Protein AF-A0A7T4QYL2-F1 (afdb_monomer)

Organism: NCBI:txid2794344

Secondary structure (DSSP, 8-state):
-HHHHHHHHHHHHTHHHHTSHHHHHHHHHHIIIIIT----TT-S-HHHHHHHHHHHSS--HHHHHHHHHHHHHHHHHHHHHHHHTTTSTT----HHHHHHHHHHTT-HHHHHHHHHHHHHHHHHHHHHHH-HHHHHHHHHTHHHHHHTT-HHHHHHHHHHHHHHHT-TTHHHHHHHHHHHHHHHHHHHHHT-S-SS--GGG-

InterPro domains:
  IPR058063 FFLEELY motif contaning [NF047641] (2-188)
  IPR058511 Domain of unknown function DUF8198 [PF26621] (2-192)

Foldseek 3Di:
DVLVVVLVLQCVQCVVLCVPVLSVLLSCLCSPAQPLAHPLVLCPDVVLVLVLCVVLPVDCLLVVLSVLLRVLSVVQCVQLCVQQVVVDPPRDDDQLSSLVSCVVSVSLVSLVSSLVSVVVNVVVLVVCLVDPVSVVSLVVCCVVCNVSRNNSVSVSSVSNNVSLVSRPCNVVSSVLVSVQSVQLSVCSNVVHPPSRHHSVVD

Radius of gyration: 17.67 Å; Cα contacts (8 Å, |Δi|>4): 188; chains: 1; bounding box: 43×36×48 Å

Mean predicted aligned error: 5.93 Å

Sequence (202 aa):
MLHSWRVEKLAQCYSQLVEVPPQRALLEYYLRNIFCGIDLADVGNIDSAVNAVDRLFEDTALLQAALEYSALAAEINESLAVSLNLDSEAAYLTEDIFSKACRREDVWPKMARQIILLQFFFAEMTGLLSSRKMQIGLKLAKVPAQLYGFGDFHRLITSGLKVLKHCPDLDDVLSLFLKHERAIVDRIAGGQLPVFTPLNEA

Solvent-accessible surface area (backbone atoms only — not comparable to full-atom values): 11022 Å² total; per-residue (Å²): 109,72,64,61,53,52,52,52,50,49,52,59,24,43,50,74,45,52,76,41,68,44,49,27,49,44,51,52,47,40,61,71,51,43,69,79,25,47,71,50,80,51,43,80,46,64,70,58,33,49,54,50,38,45,77,76,35,97,63,44,63,64,58,51,38,48,52,52,36,21,50,49,35,50,54,45,51,52,51,47,41,66,70,65,52,65,89,44,98,78,74,82,86,43,66,67,59,50,35,50,42,37,54,75,67,62,36,44,64,52,53,55,48,40,53,54,36,49,53,50,47,51,53,53,50,54,53,45,70,75,32,70,66,52,50,49,50,56,63,67,41,52,63,59,23,53,75,58,24,36,38,43,54,51,50,52,54,58,50,48,49,57,38,56,74,62,26,90,60,45,70,62,54,50,52,54,49,53,49,32,56,46,45,32,40,52,21,32,71,68,70,43,78,76,42,78,55,50,59,90,78,88

Structure (mmCIF, N/CA/C/O backbone):
data_AF-A0A7T4QYL2-F1
#
_entry.id   AF-A0A7T4QYL2-F1
#
loop_
_atom_site.group_PDB
_atom_site.id
_atom_site.type_symbol
_atom_site.label_atom_id
_atom_site.label_alt_id
_atom_site.label_comp_id
_atom_site.label_asym_id
_atom_site.label_entity_id
_atom_site.label_seq_id
_atom_site.pdbx_PDB_ins_code
_atom_site.Cartn_x
_atom_site.Cartn_y
_atom_site.Cartn_z
_atom_site.occupancy
_atom_site.B_iso_or_equiv
_atom_site.auth_seq_id
_atom_site.auth_comp_id
_atom_site.auth_asym_id
_atom_site.auth_atom_id
_atom_site.pdbx_PDB_model_num
ATOM 1 N N . MET A 1 1 ? 16.041 5.360 -4.149 1.00 74.69 1 MET A N 1
ATOM 2 C CA . MET A 1 1 ? 15.757 5.880 -5.508 1.00 74.69 1 MET A CA 1
ATOM 3 C C . MET A 1 1 ? 14.424 5.372 -6.063 1.00 74.69 1 MET A C 1
ATOM 5 O O . MET A 1 1 ? 13.544 6.194 -6.281 1.00 74.69 1 MET A O 1
ATOM 9 N N . LEU A 1 2 ? 14.225 4.054 -6.228 1.00 83.25 2 LEU A N 1
ATOM 10 C CA . LEU A 1 2 ? 12.978 3.480 -6.776 1.00 83.25 2 LEU A CA 1
ATOM 11 C C . LEU A 1 2 ? 11.714 3.880 -6.002 1.00 83.25 2 LEU A C 1
ATOM 13 O O . LEU A 1 2 ? 10.728 4.277 -6.614 1.00 83.25 2 LEU A O 1
ATOM 17 N N . HIS A 1 3 ? 11.745 3.810 -4.668 1.00 82.38 3 HIS A N 1
ATOM 18 C CA . HIS A 1 3 ? 10.601 4.208 -3.837 1.00 82.38 3 HIS A CA 1
ATOM 19 C C . HIS A 1 3 ? 10.206 5.659 -4.057 1.00 82.38 3 HIS A C 1
ATOM 21 O O . HIS A 1 3 ? 9.052 5.932 -4.358 1.00 82.38 3 HIS A O 1
ATOM 27 N N . SER A 1 4 ? 11.169 6.575 -3.954 1.00 84.38 4 SER A N 1
ATOM 28 C CA . SER A 1 4 ? 10.938 8.010 -4.119 1.00 84.38 4 SER A CA 1
ATOM 29 C C . SER A 1 4 ? 10.330 8.324 -5.485 1.00 84.38 4 SER A C 1
ATOM 31 O O . SER A 1 4 ? 9.346 9.050 -5.552 1.00 84.38 4 SER A O 1
ATOM 33 N N . TRP A 1 5 ? 10.844 7.699 -6.550 1.00 88.50 5 TRP A N 1
ATOM 34 C CA . TRP A 1 5 ? 10.304 7.856 -7.900 1.00 88.50 5 TRP A CA 1
ATOM 35 C C . TRP A 1 5 ? 8.873 7.314 -8.032 1.00 88.50 5 TRP A C 1
ATOM 37 O O . TRP A 1 5 ? 8.008 7.985 -8.589 1.00 88.50 5 TRP A O 1
ATOM 47 N N . ARG A 1 6 ? 8.581 6.124 -7.482 1.00 88.75 6 ARG A N 1
ATOM 48 C CA . ARG A 1 6 ? 7.226 5.541 -7.516 1.00 88.75 6 ARG A CA 1
ATOM 49 C C . ARG A 1 6 ? 6.224 6.388 -6.729 1.00 88.75 6 ARG A C 1
ATOM 51 O O . ARG A 1 6 ? 5.116 6.613 -7.205 1.00 88.75 6 ARG A O 1
ATOM 58 N N . VAL A 1 7 ? 6.617 6.861 -5.545 1.00 89.12 7 VAL A N 1
ATOM 59 C CA . VAL A 1 7 ? 5.795 7.745 -4.707 1.00 89.12 7 VAL A CA 1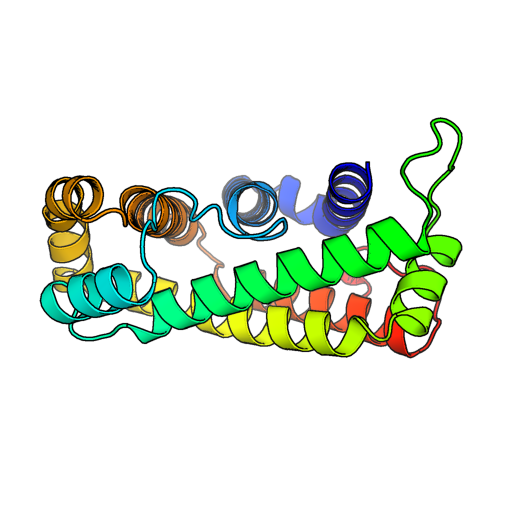
ATOM 60 C C . VAL A 1 7 ? 5.510 9.055 -5.433 1.00 89.12 7 VAL A C 1
ATOM 62 O O . VAL A 1 7 ? 4.368 9.500 -5.437 1.00 89.12 7 VAL A O 1
ATOM 65 N N . GLU A 1 8 ? 6.512 9.649 -6.082 1.00 89.75 8 GLU A N 1
ATOM 66 C CA . GLU A 1 8 ? 6.334 10.867 -6.875 1.00 89.75 8 GLU A CA 1
ATOM 67 C C . GLU A 1 8 ? 5.343 10.648 -8.027 1.00 89.75 8 GLU A C 1
ATOM 69 O O . GLU A 1 8 ? 4.406 11.431 -8.194 1.00 89.75 8 GLU A O 1
ATOM 74 N N . LYS A 1 9 ? 5.492 9.549 -8.776 1.00 91.50 9 LYS A N 1
ATOM 75 C CA . LYS A 1 9 ? 4.582 9.192 -9.872 1.00 91.50 9 LYS A CA 1
ATOM 76 C C . LYS A 1 9 ? 3.147 8.980 -9.403 1.00 91.50 9 LYS A C 1
ATOM 78 O O . LYS A 1 9 ? 2.222 9.519 -10.007 1.00 91.50 9 LYS A O 1
ATOM 83 N N . LEU A 1 10 ? 2.950 8.263 -8.301 1.00 90.31 10 LEU A N 1
ATOM 84 C CA . LEU A 1 10 ? 1.620 8.079 -7.723 1.00 90.31 10 LEU A CA 1
ATOM 85 C C . LEU A 1 10 ? 1.033 9.385 -7.187 1.00 90.31 10 LEU A C 1
ATOM 87 O O . LEU A 1 10 ? -0.133 9.675 -7.435 1.00 90.31 10 LEU A O 1
ATOM 91 N N . ALA A 1 11 ? 1.827 10.215 -6.511 1.00 88.94 11 ALA A N 1
ATOM 92 C CA . ALA A 1 11 ? 1.365 11.512 -6.024 1.00 88.94 11 ALA A CA 1
ATOM 93 C C . ALA A 1 11 ? 0.860 12.412 -7.168 1.00 88.94 11 ALA A C 1
ATOM 95 O O . ALA A 1 11 ? -0.128 13.123 -6.991 1.00 88.94 11 ALA A O 1
ATOM 96 N N . GLN A 1 12 ? 1.480 12.339 -8.353 1.00 90.56 12 GLN A N 1
ATOM 97 C CA . GLN A 1 12 ? 1.005 13.035 -9.555 1.00 90.56 12 GLN A CA 1
ATOM 98 C C . GLN A 1 12 ? -0.358 12.499 -10.034 1.00 90.56 12 GLN A C 1
ATOM 100 O O . GLN A 1 12 ? -1.256 13.295 -10.323 1.00 90.56 12 GLN A O 1
ATOM 105 N N . CYS A 1 13 ? -0.545 11.172 -10.047 1.00 91.31 13 CYS A N 1
ATOM 106 C CA . CYS A 1 13 ? -1.817 10.529 -10.416 1.00 91.31 13 CYS A CA 1
ATOM 107 C C . CYS A 1 13 ? -2.971 10.971 -9.505 1.00 91.31 13 CYS A C 1
ATOM 109 O O . CYS A 1 13 ? -4.095 11.181 -9.960 1.00 91.31 13 CYS A O 1
ATOM 111 N N . TYR A 1 14 ? -2.667 11.140 -8.216 1.00 89.06 14 TYR A N 1
ATOM 112 C CA . TYR A 1 14 ? -3.627 11.458 -7.161 1.00 89.06 14 TYR A CA 1
ATOM 113 C C . TYR A 1 14 ? -3.747 12.955 -6.849 1.00 89.06 14 TYR A C 1
ATOM 115 O O . TYR A 1 14 ? -4.367 13.320 -5.851 1.00 89.06 14 TYR A O 1
ATOM 123 N N . SER A 1 15 ? -3.194 13.829 -7.693 1.00 85.81 15 SER A N 1
ATOM 124 C CA . SER A 1 15 ? -3.204 15.289 -7.499 1.00 85.81 15 SER A CA 1
ATOM 125 C C . SER A 1 15 ? -4.593 15.868 -7.187 1.00 85.81 15 SER A C 1
ATOM 127 O O . SER A 1 15 ? -4.703 16.767 -6.360 1.00 85.81 15 SER A O 1
ATOM 129 N N . GLN A 1 16 ? -5.660 15.298 -7.751 1.00 81.81 16 GLN A N 1
ATOM 130 C CA . GLN A 1 16 ? -7.048 15.702 -7.484 1.00 81.81 16 GLN A CA 1
ATOM 131 C C . GLN A 1 16 ? -7.499 15.394 -6.043 1.00 81.81 16 GLN A C 1
ATOM 133 O O . GLN A 1 16 ? -8.156 16.215 -5.409 1.00 81.81 16 GLN A O 1
ATOM 138 N N . LEU A 1 17 ? -7.098 14.245 -5.482 1.00 80.75 17 LEU A N 1
ATOM 139 C CA . LEU A 1 17 ? -7.416 13.872 -4.094 1.00 80.75 17 LEU A CA 1
ATOM 140 C C . LEU A 1 17 ? -6.675 14.752 -3.084 1.00 80.75 17 LEU A C 1
ATOM 142 O O . LEU A 1 17 ? -7.118 14.922 -1.948 1.00 80.75 17 LEU A O 1
ATOM 146 N N . VAL A 1 18 ? -5.541 15.331 -3.491 1.00 81.38 18 VAL A N 1
ATOM 147 C CA . VAL A 1 18 ? -4.778 16.254 -2.650 1.00 81.38 18 VAL A CA 1
ATOM 148 C C . VAL A 1 18 ? -5.573 17.530 -2.392 1.00 81.38 18 VAL A C 1
ATOM 150 O O . VAL A 1 18 ? -5.358 18.140 -1.355 1.00 81.38 18 VAL A O 1
ATOM 153 N N . GLU A 1 19 ? -6.502 17.958 -3.242 1.00 85.31 19 GLU A N 1
ATOM 154 C CA . GLU A 1 19 ? -7.229 19.222 -3.037 1.00 85.31 19 GLU A CA 1
ATOM 155 C C . GLU A 1 19 ? -8.234 19.160 -1.872 1.00 85.31 19 GLU A C 1
ATOM 157 O O . GLU A 1 19 ? -8.496 20.173 -1.220 1.00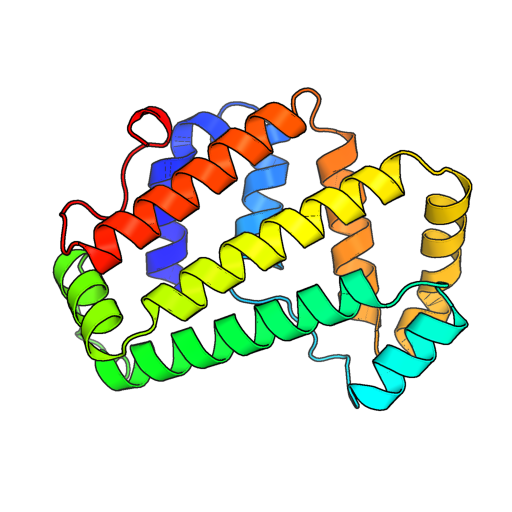 85.31 19 GLU A O 1
ATOM 162 N N . VAL A 1 20 ? -8.718 17.962 -1.532 1.00 87.06 20 VAL A N 1
ATOM 163 C CA . VAL A 1 20 ? -9.708 17.726 -0.473 1.00 87.06 20 VAL A CA 1
ATOM 164 C C . VAL A 1 20 ? -9.002 17.262 0.814 1.00 87.06 20 VAL A C 1
ATOM 166 O O . VAL A 1 20 ? -8.453 16.160 0.841 1.00 87.06 20 VAL A O 1
ATOM 169 N N . PRO A 1 21 ? -9.003 18.037 1.923 1.00 89.12 21 PRO A N 1
ATOM 170 C CA . PRO A 1 21 ? -8.143 17.748 3.079 1.00 89.12 21 PRO A CA 1
ATOM 171 C C . PRO A 1 21 ? -8.315 16.349 3.707 1.00 89.12 21 PRO A C 1
ATOM 173 O O . PRO A 1 21 ? -7.300 15.718 4.008 1.00 89.12 21 PRO A O 1
ATOM 176 N N . PRO A 1 22 ? -9.542 15.812 3.876 1.00 88.75 22 PRO A N 1
ATOM 177 C CA . PRO A 1 22 ? -9.722 14.433 4.337 1.00 88.75 22 PRO A CA 1
ATOM 178 C C . PRO A 1 22 ? -9.133 13.365 3.407 1.00 88.75 22 PRO A C 1
ATOM 180 O O . PRO A 1 22 ? -8.569 12.379 3.877 1.00 88.75 22 PRO A O 1
ATOM 183 N N . GLN A 1 23 ? -9.246 13.560 2.093 1.00 89.19 23 GLN A N 1
ATOM 184 C CA . GLN A 1 23 ? -8.737 12.628 1.084 1.00 89.19 23 GLN A CA 1
ATOM 185 C C . GLN A 1 23 ? -7.210 12.715 0.986 1.00 89.19 23 GLN A C 1
ATOM 187 O O . GLN A 1 23 ? -6.537 11.689 0.918 1.00 89.19 23 GLN A O 1
ATOM 192 N N . ARG A 1 24 ? -6.647 13.924 1.111 1.00 89.88 24 ARG A N 1
ATOM 193 C CA . ARG A 1 24 ? -5.203 14.143 1.249 1.00 89.88 24 ARG A CA 1
ATOM 194 C C . ARG A 1 24 ? -4.626 13.367 2.431 1.00 89.88 24 ARG A C 1
ATOM 196 O O . ARG A 1 24 ? -3.618 12.691 2.268 1.00 89.88 24 ARG A O 1
ATOM 203 N N . ALA A 1 25 ? -5.264 13.427 3.602 1.00 91.38 25 ALA A N 1
ATOM 204 C CA . ALA A 1 25 ? -4.793 12.700 4.782 1.00 91.38 25 ALA A CA 1
ATOM 205 C C . ALA A 1 25 ? -4.791 11.175 4.564 1.00 91.38 25 ALA A C 1
ATOM 207 O O . ALA A 1 25 ? -3.858 10.494 4.994 1.00 91.38 25 ALA A O 1
ATOM 208 N N . LEU A 1 26 ? -5.804 10.643 3.868 1.00 90.62 26 LEU A N 1
ATOM 209 C CA . LEU A 1 26 ? -5.865 9.232 3.471 1.00 90.62 26 LEU A CA 1
ATOM 210 C C . LEU A 1 26 ? -4.736 8.857 2.511 1.00 90.62 26 LEU A C 1
ATOM 212 O O . LEU A 1 26 ? -4.044 7.862 2.733 1.00 90.62 26 LEU A O 1
ATOM 216 N N . LEU A 1 27 ? -4.505 9.685 1.495 1.00 88.75 27 LEU A N 1
ATOM 217 C CA . LEU A 1 27 ? -3.438 9.482 0.526 1.00 88.75 27 LEU A CA 1
ATOM 218 C C . LEU A 1 27 ? -2.049 9.528 1.178 1.00 88.75 27 LEU A C 1
ATOM 220 O O . LEU A 1 27 ? -1.215 8.660 0.929 1.00 88.75 27 LEU A O 1
ATOM 224 N N . GLU A 1 28 ? -1.798 10.516 2.036 1.00 89.81 28 GLU A N 1
ATOM 225 C CA . GLU A 1 28 ? -0.542 10.635 2.778 1.00 89.81 28 GLU A CA 1
ATOM 226 C C . GLU A 1 28 ? -0.320 9.430 3.693 1.00 89.81 28 GLU A C 1
ATOM 228 O O . GLU A 1 28 ? 0.800 8.921 3.777 1.00 89.81 28 GLU A O 1
ATOM 233 N N . TYR A 1 29 ? -1.378 8.948 4.355 1.00 90.75 29 TYR A N 1
ATOM 234 C CA . TYR A 1 29 ? -1.304 7.744 5.170 1.00 90.75 29 TYR A CA 1
ATOM 235 C C . TYR A 1 29 ? -0.912 6.527 4.330 1.00 90.75 29 TYR A C 1
ATOM 237 O O . TYR A 1 29 ? 0.043 5.838 4.692 1.00 90.75 29 TYR A O 1
ATOM 245 N N . TYR A 1 30 ? -1.580 6.306 3.196 1.00 89.25 30 TYR A N 1
ATOM 246 C CA . TYR A 1 30 ? -1.265 5.213 2.282 1.00 89.25 30 TYR A CA 1
ATOM 247 C C . TYR A 1 30 ? 0.181 5.285 1.773 1.00 89.25 30 TYR A C 1
ATOM 249 O O . TYR A 1 30 ? 0.947 4.345 1.98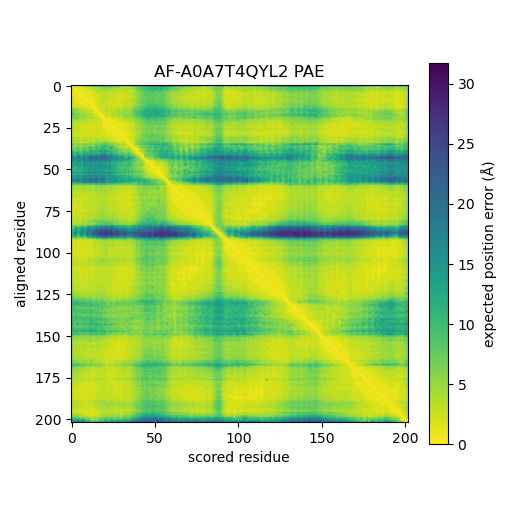0 1.00 89.25 30 TYR A O 1
ATOM 257 N N . LEU A 1 31 ? 0.585 6.406 1.165 1.00 87.94 31 LEU A N 1
ATOM 258 C CA . LEU A 1 31 ? 1.904 6.542 0.539 1.00 87.94 31 LEU A CA 1
ATOM 259 C C . LEU A 1 31 ? 3.051 6.396 1.546 1.00 87.94 31 LEU A C 1
ATOM 261 O O . LEU A 1 31 ? 4.098 5.852 1.203 1.00 87.94 31 LEU A O 1
ATOM 265 N N . ARG A 1 32 ? 2.868 6.883 2.780 1.00 85.75 32 ARG A N 1
ATOM 266 C CA . ARG A 1 32 ? 3.923 6.870 3.804 1.00 85.75 32 ARG A CA 1
ATOM 267 C C . ARG A 1 32 ? 3.973 5.592 4.627 1.00 85.75 32 ARG A C 1
ATOM 269 O O . ARG A 1 32 ? 5.063 5.201 5.021 1.00 85.75 32 ARG A O 1
ATOM 276 N N . ASN A 1 33 ? 2.824 4.989 4.930 1.00 84.88 33 ASN A N 1
ATOM 277 C CA . ASN A 1 33 ? 2.745 3.914 5.926 1.00 84.88 33 ASN A CA 1
ATOM 278 C C . ASN A 1 33 ? 2.421 2.545 5.325 1.00 84.88 33 ASN A C 1
ATOM 280 O O . ASN A 1 33 ? 2.564 1.547 6.024 1.00 84.88 33 ASN A O 1
ATOM 284 N N . ILE A 1 34 ? 1.945 2.490 4.076 1.00 85.19 34 ILE A N 1
ATOM 285 C CA . ILE A 1 34 ? 1.515 1.236 3.450 1.00 85.19 34 ILE A CA 1
ATOM 286 C C . ILE A 1 34 ? 2.249 0.997 2.135 1.00 85.19 34 ILE A C 1
ATOM 288 O O . ILE A 1 34 ? 2.859 -0.051 1.972 1.00 85.19 34 ILE A O 1
ATOM 292 N N . PHE A 1 35 ? 2.235 1.949 1.200 1.00 82.12 35 PHE A N 1
ATOM 293 C CA . PHE A 1 35 ? 2.704 1.734 -0.173 1.00 82.12 35 PHE A CA 1
ATOM 294 C C . PHE A 1 35 ? 4.120 1.143 -0.262 1.00 82.12 35 PHE A C 1
ATOM 296 O O . PHE A 1 35 ? 4.350 0.185 -0.999 1.00 82.12 35 PHE A O 1
ATOM 303 N N . CYS A 1 36 ? 5.057 1.681 0.518 1.00 69.56 36 CYS A N 1
ATOM 304 C CA . CYS A 1 36 ? 6.458 1.254 0.519 1.00 69.56 36 CYS A CA 1
ATOM 305 C C . CYS A 1 36 ? 6.719 -0.047 1.302 1.00 69.56 36 CYS A C 1
ATOM 307 O O . CYS A 1 36 ? 7.868 -0.470 1.403 1.00 69.56 36 CYS A O 1
ATOM 309 N N . GLY A 1 37 ? 5.670 -0.683 1.822 1.00 77.44 37 GLY A N 1
ATOM 310 C CA . GLY A 1 37 ? 5.751 -1.713 2.847 1.00 77.44 37 GLY A CA 1
ATOM 311 C C . GLY A 1 37 ? 5.358 -1.134 4.202 1.00 77.44 37 GLY A C 1
ATOM 312 O O . GLY A 1 37 ? 5.596 0.039 4.492 1.00 77.44 37 GLY A O 1
ATOM 313 N N . ILE A 1 38 ? 4.728 -1.969 5.019 1.00 75.94 38 ILE A N 1
ATOM 314 C CA . ILE A 1 38 ? 4.394 -1.634 6.396 1.00 75.94 38 ILE A CA 1
ATOM 315 C C . ILE A 1 38 ? 5.644 -1.899 7.229 1.00 75.94 38 ILE A C 1
ATOM 317 O O . ILE A 1 38 ? 6.160 -3.022 7.228 1.00 75.94 38 ILE A O 1
ATOM 321 N N . ASP A 1 39 ? 6.120 -0.869 7.926 1.00 71.88 39 ASP A N 1
ATOM 322 C CA . ASP A 1 39 ? 7.218 -1.017 8.873 1.00 71.88 39 ASP A CA 1
ATOM 323 C C . ASP A 1 39 ? 6.758 -1.896 10.038 1.00 71.88 39 ASP A C 1
ATOM 325 O O . ASP A 1 39 ? 5.835 -1.554 10.779 1.00 71.88 39 ASP A O 1
ATOM 329 N N . LEU A 1 40 ? 7.362 -3.075 10.128 1.00 69.25 40 LEU A N 1
ATOM 330 C CA . LEU A 1 40 ? 7.107 -4.080 11.151 1.00 69.25 40 LEU A CA 1
ATOM 331 C C . LEU A 1 40 ? 8.428 -4.482 11.816 1.00 69.25 40 LEU A C 1
ATOM 333 O O . LEU A 1 40 ? 8.555 -5.609 12.284 1.00 69.25 40 LEU A O 1
ATOM 337 N N . ALA A 1 41 ? 9.418 -3.582 11.851 1.00 67.50 41 ALA A N 1
ATOM 338 C CA . ALA A 1 41 ? 10.734 -3.853 12.429 1.00 67.50 41 ALA A CA 1
ATOM 339 C C . ALA A 1 41 ? 10.665 -4.281 13.905 1.00 67.50 41 ALA A C 1
ATOM 341 O O . ALA A 1 41 ? 11.450 -5.127 14.334 1.00 67.50 41 ALA A O 1
ATOM 342 N N . ASP A 1 42 ? 9.695 -3.759 14.665 1.00 65.69 42 ASP A N 1
ATOM 343 C CA . ASP A 1 42 ? 9.462 -4.160 16.057 1.00 65.69 42 ASP A CA 1
ATOM 344 C C . ASP A 1 42 ? 8.966 -5.622 16.193 1.00 65.69 42 ASP A C 1
ATOM 346 O O . ASP A 1 42 ? 9.052 -6.195 17.286 1.00 65.69 42 ASP A O 1
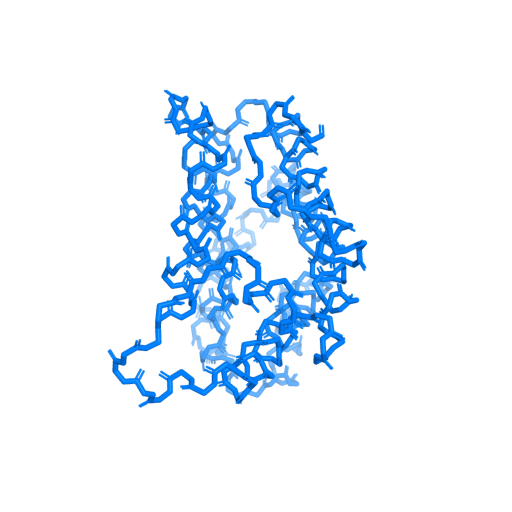ATOM 350 N N . VAL A 1 43 ? 8.479 -6.251 15.108 1.00 62.72 43 VAL A N 1
ATOM 351 C CA . VAL A 1 43 ? 7.983 -7.641 15.078 1.00 62.72 43 VAL A CA 1
ATOM 352 C C . VAL A 1 43 ? 9.163 -8.611 15.114 1.00 62.72 43 VAL A C 1
ATOM 354 O O . VAL A 1 43 ? 9.546 -9.213 14.117 1.00 62.72 43 VAL A O 1
ATOM 357 N N . GLY A 1 44 ? 9.765 -8.765 16.296 1.00 61.97 44 GLY A N 1
ATOM 358 C CA . GLY A 1 44 ? 10.989 -9.552 16.469 1.00 61.97 44 GLY A CA 1
ATOM 359 C C . GLY A 1 44 ? 10.858 -11.023 16.048 1.00 61.97 44 GLY A C 1
ATOM 360 O O . GLY A 1 44 ? 11.766 -11.566 15.427 1.00 61.97 44 GLY A O 1
ATOM 361 N N . ASN A 1 45 ? 9.732 -11.674 16.360 1.00 67.62 45 ASN A N 1
ATOM 362 C CA . ASN A 1 45 ? 9.397 -13.009 15.858 1.00 67.62 45 ASN A CA 1
ATOM 363 C C . ASN A 1 45 ? 7.930 -13.020 15.414 1.00 67.62 45 ASN A C 1
ATOM 365 O O . ASN A 1 45 ? 7.035 -12.793 16.233 1.00 67.62 45 ASN A O 1
ATOM 369 N N . ILE A 1 46 ? 7.705 -13.300 14.129 1.00 67.31 46 ILE A N 1
ATOM 370 C CA . ILE A 1 46 ? 6.382 -13.353 13.498 1.00 67.31 46 ILE A CA 1
ATOM 371 C C . ILE A 1 46 ? 5.451 -14.307 14.254 1.00 67.31 46 ILE A C 1
ATOM 373 O O . ILE A 1 46 ? 4.327 -13.922 14.565 1.00 67.31 46 ILE A O 1
ATOM 377 N N . ASP A 1 47 ? 5.922 -15.493 14.646 1.00 69.75 47 ASP A N 1
ATOM 378 C CA . ASP A 1 47 ? 5.110 -16.473 15.375 1.00 69.75 47 ASP A CA 1
ATOM 379 C C . ASP A 1 47 ? 4.702 -15.942 16.753 1.00 69.75 47 ASP A C 1
ATOM 381 O O . ASP A 1 47 ? 3.562 -16.099 17.191 1.00 69.75 47 ASP A O 1
ATOM 385 N N . SER A 1 48 ? 5.618 -15.268 17.448 1.00 67.25 48 SER A N 1
ATOM 386 C CA . SER A 1 48 ? 5.328 -14.651 18.745 1.00 67.25 48 SER A CA 1
ATOM 387 C C . SER A 1 48 ? 4.343 -13.491 18.615 1.00 67.25 48 SER A C 1
ATOM 389 O O . SER A 1 48 ? 3.468 -13.349 19.467 1.00 67.25 48 SER A O 1
ATOM 391 N N . ALA A 1 49 ? 4.449 -12.685 17.557 1.00 66.12 49 ALA A N 1
ATOM 392 C CA . ALA A 1 49 ? 3.533 -11.580 17.296 1.00 66.12 49 ALA A CA 1
ATOM 393 C C . ALA A 1 49 ? 2.138 -12.062 16.893 1.00 66.12 49 ALA A C 1
ATOM 395 O O . ALA A 1 49 ? 1.159 -11.552 17.427 1.00 66.12 49 ALA A O 1
ATOM 396 N N . VAL A 1 50 ? 2.036 -13.075 16.028 1.00 69.00 50 VAL A N 1
ATOM 397 C CA . VAL A 1 50 ? 0.758 -13.703 15.662 1.00 69.00 50 VAL A CA 1
ATOM 398 C C . VAL A 1 50 ? 0.088 -14.278 16.908 1.00 69.00 50 VAL A C 1
ATOM 400 O O . VAL A 1 50 ? -1.066 -13.962 17.167 1.00 69.00 50 VAL A O 1
ATOM 403 N N . ASN A 1 51 ? 0.826 -15.013 17.747 1.00 70.00 51 ASN A N 1
ATOM 404 C CA . ASN A 1 51 ? 0.307 -15.547 19.010 1.00 70.00 51 ASN A CA 1
ATOM 405 C C . ASN A 1 51 ? -0.075 -14.452 20.024 1.00 70.00 51 ASN A C 1
ATOM 407 O O . ASN A 1 51 ? -1.019 -14.616 20.795 1.00 70.00 51 ASN A O 1
ATOM 411 N N . ALA A 1 52 ? 0.666 -13.343 20.079 1.00 68.31 52 ALA A N 1
ATOM 412 C CA . ALA A 1 52 ? 0.346 -12.223 20.962 1.00 68.31 52 ALA A CA 1
ATOM 413 C C . ALA A 1 52 ? -0.895 -11.462 20.483 1.00 68.31 52 ALA A C 1
ATOM 415 O O . ALA A 1 52 ? -1.720 -11.078 21.312 1.00 68.31 52 ALA A O 1
ATOM 416 N N . VAL A 1 53 ? -1.040 -11.272 19.167 1.00 68.06 53 VAL A N 1
ATOM 417 C CA . VAL A 1 53 ? -2.239 -10.683 18.571 1.00 68.06 53 VAL A CA 1
ATOM 418 C C . VAL A 1 53 ? -3.425 -11.604 18.783 1.00 68.06 53 VAL A C 1
ATOM 420 O O . VAL A 1 53 ? -4.394 -11.112 19.322 1.00 68.06 53 VAL A O 1
ATOM 423 N N . ASP A 1 54 ? -3.322 -12.908 18.529 1.00 72.50 54 ASP A N 1
ATOM 424 C CA . ASP A 1 54 ? -4.395 -13.889 18.779 1.00 72.50 54 ASP A CA 1
ATOM 425 C C . ASP A 1 54 ? -4.893 -13.872 20.239 1.00 72.50 54 ASP A C 1
ATOM 427 O O . ASP A 1 54 ? -6.085 -13.946 20.531 1.00 72.50 54 ASP A O 1
ATOM 431 N N . ARG A 1 55 ? -3.975 -13.683 21.197 1.00 66.62 55 ARG A N 1
ATOM 432 C CA . ARG A 1 55 ? -4.316 -13.554 22.625 1.00 66.62 55 ARG A CA 1
ATOM 433 C C . ARG A 1 55 ? -4.984 -12.229 22.994 1.00 66.62 55 ARG A C 1
ATOM 435 O O . ARG A 1 55 ? -5.632 -12.159 24.037 1.00 66.62 55 ARG A O 1
ATOM 442 N N . LEU A 1 56 ? -4.757 -11.166 22.226 1.00 64.44 56 LEU A N 1
ATOM 443 C CA . LEU A 1 56 ? -5.205 -9.800 22.543 1.00 64.44 56 LEU A CA 1
ATOM 444 C C . LEU A 1 56 ? -6.352 -9.319 21.647 1.00 64.44 56 LEU A C 1
ATOM 446 O O . LEU A 1 56 ? -7.100 -8.419 22.032 1.00 64.44 56 LEU A O 1
ATOM 450 N N . PHE A 1 57 ? -6.486 -9.927 20.479 1.00 62.56 57 PHE A N 1
ATOM 451 C CA . PHE A 1 57 ? -7.446 -9.684 19.424 1.00 62.56 57 PHE A CA 1
ATOM 452 C C . PHE A 1 57 ? -7.880 -11.065 18.922 1.00 62.56 57 PHE A C 1
ATOM 454 O O . PHE A 1 57 ? -7.047 -11.841 18.478 1.00 62.56 57 PHE A O 1
ATOM 461 N N . GLU A 1 58 ? -9.175 -11.374 18.970 1.00 64.62 58 GLU A N 1
ATOM 462 C CA . GLU A 1 58 ? -9.740 -12.679 18.557 1.00 64.62 58 GLU A CA 1
ATOM 463 C C . GLU A 1 58 ? -9.583 -12.979 17.046 1.00 64.62 58 GLU A C 1
ATOM 465 O O . GLU A 1 58 ? -10.175 -13.925 16.533 1.00 64.62 58 GLU A O 1
ATOM 470 N N . ASP A 1 59 ? -8.821 -12.153 16.324 1.00 73.69 59 ASP A N 1
ATOM 471 C CA . ASP A 1 59 ? -8.575 -12.257 14.895 1.00 73.69 59 ASP A CA 1
ATOM 472 C C . ASP A 1 59 ? -7.168 -11.739 14.543 1.00 73.69 59 ASP A C 1
ATOM 474 O O . ASP A 1 59 ? -6.777 -10.620 14.897 1.00 73.69 59 ASP A O 1
ATOM 478 N N . THR A 1 60 ? -6.404 -12.564 13.823 1.00 77.25 60 THR A N 1
ATOM 479 C CA . THR A 1 60 ? -5.053 -12.254 13.333 1.00 77.25 60 THR A CA 1
ATOM 480 C C . THR A 1 60 ? -5.014 -11.943 11.838 1.00 77.25 60 THR A C 1
ATOM 482 O O . THR A 1 60 ? -3.950 -11.583 11.331 1.00 77.25 60 THR A O 1
ATOM 485 N N . ALA A 1 61 ? -6.141 -12.026 11.125 1.00 84.88 61 ALA A N 1
ATOM 486 C CA . ALA A 1 61 ? -6.193 -11.883 9.673 1.00 84.88 61 ALA A CA 1
ATOM 487 C C . ALA A 1 61 ? -5.644 -10.527 9.205 1.00 84.88 61 ALA A C 1
ATOM 489 O O . ALA A 1 61 ? -4.884 -10.462 8.238 1.00 84.88 61 ALA A O 1
ATOM 490 N N . LEU A 1 62 ? -5.934 -9.446 9.938 1.00 84.62 62 LEU A N 1
ATOM 491 C CA . LEU A 1 62 ? -5.402 -8.114 9.638 1.00 84.62 62 LEU A CA 1
ATOM 492 C C . LEU A 1 62 ? -3.871 -8.038 9.769 1.00 84.62 62 LEU A C 1
ATOM 494 O O . LEU A 1 62 ? -3.210 -7.412 8.940 1.00 84.62 62 LEU A O 1
ATOM 498 N N . LEU A 1 63 ? -3.298 -8.684 10.793 1.00 82.81 63 LEU A N 1
ATOM 499 C CA . LEU A 1 63 ? -1.844 -8.753 10.982 1.00 82.81 63 LEU A CA 1
ATOM 500 C C . LEU A 1 63 ? -1.196 -9.615 9.894 1.00 82.81 63 LEU A C 1
ATOM 502 O O . LEU A 1 63 ? -0.181 -9.219 9.327 1.00 82.81 63 LEU A O 1
ATOM 506 N N . GLN A 1 64 ? -1.788 -10.768 9.581 1.00 85.06 64 GLN A N 1
ATOM 507 C CA . GLN A 1 64 ? -1.299 -11.654 8.526 1.00 85.06 64 GLN A CA 1
ATOM 508 C C . GLN A 1 64 ? -1.299 -10.951 7.166 1.00 85.06 64 GLN A C 1
ATOM 510 O O . GLN A 1 64 ? -0.295 -10.995 6.461 1.00 85.06 64 GLN A O 1
ATOM 515 N N . ALA A 1 65 ? -2.372 -10.229 6.831 1.00 89.00 65 ALA A N 1
ATOM 516 C CA . ALA A 1 65 ? -2.446 -9.460 5.596 1.00 89.00 65 ALA A CA 1
ATOM 517 C C . ALA A 1 65 ? -1.391 -8.346 5.535 1.00 89.00 65 ALA A C 1
ATOM 519 O O . ALA A 1 65 ? -0.784 -8.136 4.486 1.00 89.00 65 ALA A O 1
ATOM 520 N N . ALA A 1 66 ? -1.135 -7.659 6.653 1.00 87.19 66 ALA A N 1
ATOM 521 C CA . ALA A 1 66 ? -0.086 -6.646 6.741 1.00 87.19 66 ALA A CA 1
ATOM 522 C C . ALA A 1 66 ? 1.320 -7.244 6.553 1.00 87.19 66 ALA A C 1
ATOM 524 O O . ALA A 1 66 ? 2.127 -6.696 5.803 1.00 87.19 66 ALA A O 1
ATOM 525 N N . LEU A 1 67 ? 1.600 -8.384 7.191 1.00 86.19 67 LEU A N 1
ATOM 526 C CA . LEU A 1 67 ? 2.866 -9.107 7.046 1.00 86.19 67 LEU A CA 1
ATOM 527 C C . LEU A 1 67 ? 3.075 -9.597 5.609 1.00 86.19 67 LEU A C 1
ATOM 529 O O . LEU A 1 67 ? 4.142 -9.377 5.039 1.00 86.19 67 LEU A O 1
ATOM 533 N N . GLU A 1 68 ? 2.053 -10.211 5.006 1.00 90.19 68 GLU A N 1
ATOM 534 C CA . GLU A 1 68 ? 2.105 -10.673 3.617 1.00 90.19 68 GLU A CA 1
ATOM 535 C C . GLU A 1 68 ? 2.316 -9.494 2.657 1.00 90.19 68 GLU A C 1
ATOM 537 O O . GLU A 1 68 ? 3.155 -9.562 1.759 1.00 90.19 68 GLU A O 1
ATOM 542 N N . TYR A 1 69 ? 1.620 -8.373 2.878 1.00 92.12 69 TYR A N 1
ATOM 543 C CA . TYR A 1 69 ? 1.791 -7.166 2.073 1.00 92.12 69 TYR A CA 1
ATOM 544 C C . TYR A 1 69 ? 3.235 -6.651 2.141 1.00 92.12 69 TYR A C 1
ATOM 546 O O . TYR A 1 69 ? 3.820 -6.326 1.101 1.00 92.12 69 TYR A O 1
ATOM 554 N N . SER A 1 70 ? 3.816 -6.583 3.344 1.00 88.44 70 SER A N 1
ATOM 555 C CA . SER A 1 70 ? 5.201 -6.143 3.549 1.00 88.44 70 SER A CA 1
ATOM 556 C C . SER A 1 70 ? 6.221 -7.089 2.930 1.00 88.44 70 SER A C 1
ATOM 558 O O . SER A 1 70 ? 7.175 -6.616 2.314 1.00 88.44 70 SER A O 1
ATOM 560 N N . ALA A 1 71 ? 6.013 -8.402 3.040 1.00 89.56 71 ALA A N 1
ATOM 561 C CA . ALA A 1 71 ? 6.872 -9.395 2.402 1.00 89.56 71 ALA A CA 1
ATOM 562 C C . ALA A 1 71 ? 6.870 -9.222 0.875 1.00 89.56 71 ALA A C 1
ATOM 564 O O . ALA A 1 71 ? 7.929 -9.080 0.266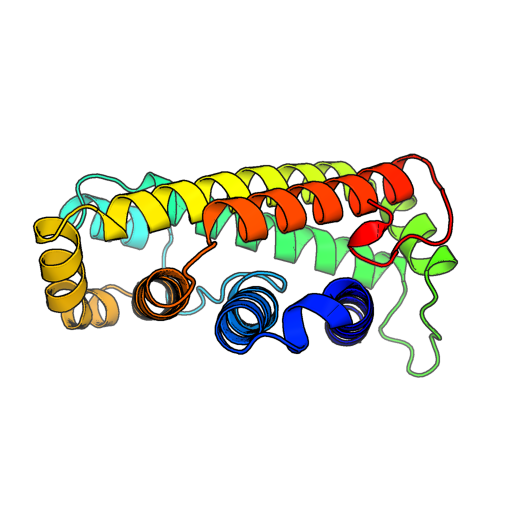 1.00 89.56 71 ALA A O 1
ATOM 565 N N . LEU A 1 72 ? 5.685 -9.100 0.265 1.00 92.62 72 LEU A N 1
ATOM 566 C CA . LEU A 1 72 ? 5.563 -8.833 -1.171 1.00 92.62 72 LEU A CA 1
ATOM 567 C C . LEU A 1 72 ? 6.215 -7.504 -1.563 1.00 92.62 72 LEU A C 1
ATOM 569 O O . LEU A 1 72 ? 6.879 -7.433 -2.595 1.00 92.62 72 LEU A O 1
ATOM 573 N N . ALA A 1 73 ? 6.064 -6.455 -0.746 1.00 90.25 73 ALA A N 1
ATOM 574 C CA . ALA A 1 73 ? 6.705 -5.168 -1.001 1.00 90.25 73 ALA A CA 1
ATOM 575 C C . ALA A 1 73 ? 8.231 -5.317 -1.045 1.00 90.25 73 ALA A C 1
ATOM 577 O O . ALA A 1 73 ? 8.863 -4.823 -1.980 1.00 90.25 73 ALA A O 1
ATOM 578 N N . ALA A 1 74 ? 8.815 -6.013 -0.066 1.00 87.81 74 ALA A N 1
ATOM 579 C CA . ALA A 1 74 ? 10.248 -6.272 -0.004 1.00 87.81 74 ALA A CA 1
ATOM 580 C C . ALA A 1 74 ? 10.731 -7.063 -1.229 1.00 87.81 74 ALA A C 1
ATOM 582 O O . ALA A 1 74 ? 11.641 -6.603 -1.916 1.00 87.81 74 ALA A O 1
ATOM 583 N N . GLU A 1 75 ? 10.061 -8.167 -1.570 1.00 91.44 75 GLU A N 1
ATOM 584 C CA . GLU A 1 75 ? 10.409 -9.001 -2.727 1.00 91.44 75 GLU A CA 1
ATOM 585 C C . GLU A 1 75 ? 10.352 -8.233 -4.055 1.00 91.44 75 GLU A C 1
ATOM 587 O O . GLU A 1 75 ? 11.236 -8.376 -4.902 1.00 91.44 75 GLU A O 1
ATOM 592 N N . ILE A 1 76 ? 9.318 -7.407 -4.258 1.00 91.50 76 ILE A N 1
ATOM 593 C CA . ILE A 1 76 ? 9.183 -6.574 -5.462 1.00 91.50 76 ILE A CA 1
ATOM 594 C C . ILE A 1 76 ? 10.336 -5.573 -5.534 1.00 91.50 76 ILE A C 1
ATOM 596 O O . ILE A 1 76 ? 10.936 -5.389 -6.593 1.00 91.50 76 ILE A O 1
ATOM 600 N N . ASN A 1 77 ? 10.645 -4.915 -4.417 1.00 88.38 77 ASN A N 1
ATOM 601 C CA . ASN A 1 77 ? 11.691 -3.901 -4.374 1.00 88.38 77 ASN A CA 1
ATOM 602 C C . ASN A 1 77 ? 13.078 -4.500 -4.605 1.00 88.38 77 ASN A C 1
ATOM 604 O O . ASN A 1 77 ? 13.852 -3.916 -5.356 1.00 88.38 77 ASN A O 1
ATOM 608 N N . GLU A 1 78 ? 13.373 -5.652 -4.005 1.00 88.38 78 GLU A N 1
ATOM 609 C CA . GLU A 1 78 ? 14.622 -6.384 -4.217 1.00 88.38 78 GLU A CA 1
ATOM 610 C C . GLU A 1 78 ? 14.771 -6.793 -5.686 1.00 88.38 78 GLU A C 1
ATOM 612 O O . GLU A 1 78 ? 15.766 -6.447 -6.326 1.00 88.38 78 GLU A O 1
ATOM 617 N N . SER A 1 79 ? 13.737 -7.427 -6.253 1.00 91.31 79 SER A N 1
ATOM 618 C CA . SER A 1 79 ? 13.737 -7.867 -7.655 1.00 91.31 79 SER A CA 1
ATOM 619 C C . SER A 1 79 ? 13.989 -6.690 -8.600 1.00 91.31 79 SER A C 1
ATOM 621 O O . SER A 1 79 ? 14.862 -6.738 -9.465 1.00 91.31 79 SER A O 1
ATOM 623 N N . LEU A 1 80 ? 13.276 -5.577 -8.400 1.00 90.12 80 LEU A N 1
ATOM 624 C CA . LEU A 1 80 ? 13.437 -4.384 -9.227 1.00 90.12 80 LEU A CA 1
ATOM 625 C C . LEU A 1 80 ? 14.779 -3.681 -9.008 1.00 90.12 80 LEU A C 1
ATOM 627 O O . LEU A 1 80 ? 15.321 -3.142 -9.969 1.00 90.12 80 LEU A O 1
ATOM 631 N N . ALA A 1 81 ? 15.326 -3.673 -7.792 1.00 86.38 81 ALA A N 1
ATOM 632 C CA . ALA A 1 81 ? 16.617 -3.050 -7.514 1.00 86.38 81 ALA A CA 1
ATOM 633 C C . ALA A 1 81 ? 17.759 -3.752 -8.255 1.00 86.38 81 ALA A C 1
ATOM 635 O O . ALA A 1 81 ? 18.549 -3.080 -8.924 1.00 86.38 81 ALA A O 1
ATOM 636 N N . VAL A 1 82 ? 17.776 -5.089 -8.214 1.00 84.69 82 VAL A N 1
ATOM 637 C CA . VAL A 1 82 ? 18.725 -5.923 -8.969 1.00 84.69 82 VAL A CA 1
ATOM 638 C C . VAL A 1 82 ? 18.550 -5.697 -10.471 1.00 84.69 82 VAL A C 1
ATOM 640 O O . VAL A 1 82 ? 19.507 -5.418 -11.190 1.00 84.69 82 VAL A O 1
ATOM 643 N N . SER A 1 83 ? 17.304 -5.749 -10.943 1.00 86.62 83 SER A N 1
ATOM 644 C CA . SER A 1 83 ? 16.943 -5.609 -12.355 1.00 86.62 83 SER A CA 1
ATOM 645 C C . SER A 1 83 ? 17.357 -4.260 -12.95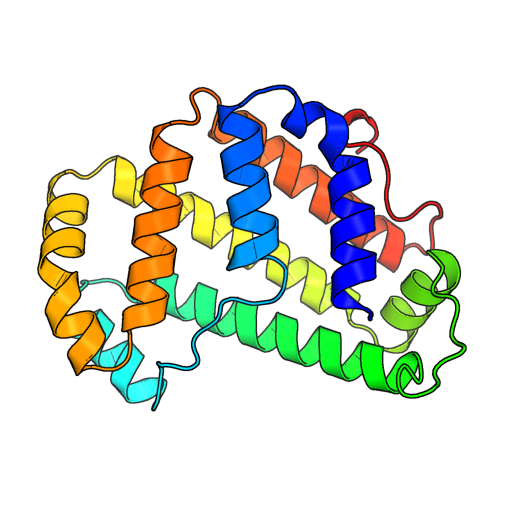5 1.00 86.62 83 SER A C 1
ATOM 647 O O . SER A 1 83 ? 17.853 -4.180 -14.084 1.00 86.62 83 SER A O 1
ATOM 649 N N . LEU A 1 84 ? 17.131 -3.181 -12.209 1.00 85.25 84 LEU A N 1
ATOM 650 C CA . LEU A 1 84 ? 17.363 -1.811 -12.655 1.00 85.25 84 LEU A CA 1
ATOM 651 C C . LEU A 1 84 ? 18.798 -1.330 -12.398 1.00 85.25 84 LEU A C 1
ATOM 653 O O . LEU A 1 84 ? 19.127 -0.221 -12.814 1.00 85.25 84 LEU A O 1
ATOM 657 N N . ASN A 1 85 ? 19.641 -2.141 -11.745 1.00 78.38 85 ASN A N 1
ATOM 658 C CA . ASN A 1 85 ? 21.014 -1.794 -11.368 1.00 78.38 85 ASN A CA 1
ATOM 659 C C . ASN A 1 85 ? 21.097 -0.412 -10.685 1.00 78.38 85 ASN A C 1
ATOM 661 O O . ASN A 1 85 ? 21.893 0.459 -11.058 1.00 78.38 85 ASN A O 1
ATOM 665 N N . LEU A 1 86 ? 20.199 -0.193 -9.716 1.00 66.88 86 LEU A N 1
ATOM 666 C CA . LEU A 1 86 ? 19.989 1.106 -9.059 1.00 66.88 86 LEU A CA 1
ATOM 667 C C . LEU A 1 86 ? 21.182 1.577 -8.211 1.00 66.88 86 LEU A C 1
ATOM 669 O O . LEU A 1 86 ? 21.143 2.699 -7.713 1.00 66.88 86 LEU A O 1
ATOM 673 N N . ASP A 1 87 ? 22.227 0.757 -8.078 1.00 60.75 87 ASP A N 1
ATOM 674 C CA . ASP A 1 87 ? 23.487 1.095 -7.407 1.00 60.75 87 ASP A CA 1
ATOM 675 C C . ASP A 1 87 ? 24.379 2.038 -8.238 1.00 60.75 87 ASP A C 1
ATOM 677 O O . ASP A 1 87 ? 25.403 2.520 -7.756 1.00 60.75 87 ASP A O 1
ATOM 681 N N . SER A 1 88 ? 24.000 2.338 -9.486 1.00 56.88 88 SER A N 1
ATOM 682 C CA . SER A 1 88 ? 24.673 3.351 -10.305 1.00 56.88 88 SER A CA 1
ATOM 683 C C . SER A 1 88 ? 24.021 4.734 -10.147 1.00 56.88 88 SER A C 1
ATOM 685 O O . SER A 1 88 ? 22.845 4.923 -10.453 1.00 56.88 88 SER A O 1
ATOM 687 N N . GLU A 1 89 ? 24.802 5.736 -9.727 1.00 51.50 89 GLU A N 1
ATOM 688 C CA . GLU A 1 89 ? 24.361 7.129 -9.482 1.00 51.50 89 GLU A CA 1
ATOM 689 C C . GLU A 1 89 ? 23.772 7.858 -10.718 1.00 51.50 89 GLU A C 1
ATOM 691 O O . GLU A 1 89 ? 23.295 8.985 -10.603 1.00 51.50 89 GLU A O 1
ATOM 696 N N . ALA A 1 90 ? 23.774 7.233 -11.904 1.00 48.78 90 ALA A N 1
ATOM 697 C CA . ALA A 1 90 ? 23.393 7.839 -13.184 1.00 48.78 90 ALA A CA 1
ATOM 698 C C . ALA A 1 90 ? 22.106 7.270 -13.822 1.00 48.78 90 ALA A C 1
ATOM 700 O O . ALA A 1 90 ? 21.745 7.671 -14.932 1.00 48.78 90 ALA A O 1
ATOM 701 N N . ALA A 1 91 ? 21.408 6.330 -13.177 1.00 60.09 91 ALA A N 1
ATOM 702 C CA . ALA A 1 91 ? 20.237 5.690 -13.777 1.00 60.09 91 ALA A CA 1
ATOM 703 C C . ALA A 1 91 ? 18.999 6.615 -13.771 1.00 60.09 91 ALA A C 1
ATOM 705 O O . ALA A 1 91 ? 18.311 6.766 -12.762 1.00 60.09 91 ALA A O 1
ATOM 706 N N . TYR A 1 92 ? 18.680 7.214 -14.923 1.00 77.25 92 TYR A N 1
ATOM 707 C CA . TYR A 1 92 ? 17.432 7.959 -15.117 1.00 77.25 92 TYR A CA 1
ATOM 708 C C . TYR A 1 92 ? 16.255 6.980 -15.243 1.00 77.25 92 TYR A C 1
ATOM 710 O O . TYR A 1 92 ? 16.104 6.300 -16.260 1.00 77.25 92 TYR A O 1
ATOM 718 N N . LEU A 1 93 ? 15.423 6.879 -14.203 1.00 87.38 93 LEU A N 1
ATOM 719 C CA . LEU A 1 93 ? 14.277 5.969 -14.187 1.00 87.38 93 LEU A CA 1
ATOM 720 C C . LEU A 1 93 ? 13.092 6.568 -14.964 1.00 87.38 93 LEU A C 1
ATOM 722 O O . LEU A 1 93 ? 12.587 7.643 -14.636 1.00 87.38 93 LEU A O 1
ATOM 726 N N . THR A 1 94 ? 12.625 5.852 -15.987 1.00 90.75 94 THR A N 1
ATOM 727 C CA . THR A 1 94 ? 11.433 6.203 -16.776 1.00 90.75 94 THR A CA 1
ATOM 728 C C . THR A 1 94 ? 10.339 5.154 -16.607 1.00 90.75 94 THR A C 1
ATOM 730 O O . THR A 1 94 ? 10.601 4.032 -16.174 1.00 90.75 94 THR A O 1
ATOM 733 N N . GLU A 1 95 ? 9.102 5.494 -16.979 1.00 92.62 95 GLU A N 1
ATOM 734 C CA . GLU A 1 95 ? 7.980 4.545 -16.932 1.00 92.62 95 GLU A CA 1
ATOM 735 C C . GLU A 1 95 ? 8.183 3.357 -17.872 1.00 92.62 95 GLU A C 1
ATOM 737 O O . GLU A 1 95 ? 7.820 2.241 -17.519 1.00 92.62 95 GLU A O 1
ATOM 742 N N . ASP A 1 96 ? 8.823 3.567 -19.024 1.00 93.00 96 ASP A N 1
ATOM 743 C CA . ASP A 1 96 ? 9.186 2.488 -19.946 1.00 93.00 96 ASP A CA 1
ATOM 744 C C . ASP A 1 96 ? 10.210 1.527 -19.319 1.00 93.00 96 ASP A C 1
ATOM 746 O O . ASP A 1 96 ? 10.006 0.312 -19.330 1.00 93.00 96 ASP A O 1
ATOM 750 N N . ILE A 1 97 ? 11.271 2.064 -18.701 1.00 92.25 97 ILE A N 1
ATOM 751 C CA . ILE A 1 97 ? 12.295 1.269 -18.005 1.00 92.25 97 ILE A CA 1
ATOM 752 C C . ILE A 1 97 ? 11.670 0.491 -16.840 1.00 92.25 97 ILE A C 1
ATOM 754 O O . ILE A 1 97 ? 11.880 -0.716 -16.721 1.00 92.25 97 ILE A O 1
ATOM 758 N N . PHE A 1 98 ? 10.862 1.162 -16.015 1.00 92.56 98 PHE A N 1
ATOM 759 C CA . PHE A 1 98 ? 10.154 0.547 -14.894 1.00 92.56 98 PHE A CA 1
ATOM 760 C C . PHE A 1 98 ? 9.202 -0.562 -15.362 1.00 92.56 98 PHE A C 1
ATOM 762 O O . PHE A 1 98 ? 9.279 -1.686 -14.877 1.00 92.56 98 PHE A O 1
ATOM 769 N N . SER A 1 99 ? 8.353 -0.280 -16.354 1.00 94.69 99 SER A N 1
ATOM 770 C CA . SER A 1 99 ? 7.380 -1.227 -16.909 1.00 94.69 99 SER A CA 1
ATOM 771 C C . SER A 1 99 ? 8.062 -2.473 -17.486 1.00 94.69 99 SER A C 1
ATOM 773 O O . SER A 1 99 ? 7.634 -3.601 -17.230 1.00 94.69 99 SER A O 1
ATOM 775 N N . LYS A 1 100 ? 9.172 -2.293 -18.218 1.00 93.88 100 LYS A N 1
ATOM 776 C CA . LYS A 1 100 ? 9.988 -3.399 -18.743 1.00 93.88 100 LYS A CA 1
ATOM 777 C C . LYS A 1 100 ? 10.619 -4.232 -17.633 1.00 93.88 100 LYS A C 1
ATOM 779 O O . LYS A 1 100 ? 10.565 -5.456 -17.720 1.00 93.88 100 LYS A O 1
ATOM 784 N N . ALA A 1 101 ? 11.180 -3.599 -16.602 1.00 93.50 101 ALA A N 1
ATOM 785 C CA . ALA A 1 101 ? 11.736 -4.311 -15.454 1.00 93.50 101 ALA A CA 1
ATOM 786 C C . ALA A 1 101 ? 10.653 -5.111 -14.719 1.00 93.50 101 ALA A C 1
ATOM 788 O O . ALA A 1 101 ? 10.846 -6.293 -14.458 1.00 93.50 101 ALA A O 1
ATOM 789 N N . CYS A 1 102 ? 9.474 -4.523 -14.494 1.00 94.75 102 CYS A N 1
ATOM 790 C CA . CYS A 1 102 ? 8.365 -5.215 -13.843 1.00 94.75 102 CYS A CA 1
ATOM 791 C C . CYS A 1 102 ? 7.918 -6.482 -14.585 1.00 94.75 102 CYS A C 1
ATOM 793 O O . CYS A 1 102 ? 7.604 -7.488 -13.951 1.00 94.75 102 CYS A O 1
ATOM 795 N N . ARG A 1 103 ? 7.888 -6.443 -15.924 1.00 94.44 103 ARG A N 1
ATOM 796 C CA . ARG A 1 103 ? 7.586 -7.630 -16.739 1.00 94.44 103 ARG A CA 1
ATOM 797 C C . ARG A 1 103 ? 8.732 -8.632 -16.757 1.00 94.44 103 ARG A C 1
ATOM 799 O O . ARG A 1 103 ? 8.476 -9.825 -16.689 1.00 94.44 103 ARG A O 1
ATOM 806 N N . ARG A 1 104 ? 9.979 -8.163 -16.856 1.00 94.56 104 ARG A N 1
ATOM 807 C CA . ARG A 1 104 ? 11.163 -9.033 -16.880 1.00 94.56 104 ARG A CA 1
ATOM 808 C C . ARG A 1 104 ? 11.300 -9.843 -15.593 1.00 94.56 104 ARG A C 1
ATOM 810 O O . ARG A 1 104 ? 11.580 -11.030 -15.675 1.00 94.56 104 ARG A O 1
ATOM 817 N N . GLU A 1 105 ? 11.084 -9.205 -14.446 1.00 95.44 105 GLU A N 1
ATOM 818 C CA . GLU A 1 105 ? 11.156 -9.851 -13.129 1.00 95.44 105 GLU A CA 1
ATOM 819 C C . GLU A 1 105 ? 9.848 -10.541 -12.715 1.00 95.44 105 GLU A C 1
ATOM 821 O O . GLU A 1 105 ? 9.756 -11.057 -11.606 1.00 95.44 105 GLU A O 1
ATOM 826 N N . ASP A 1 106 ? 8.819 -10.505 -13.568 1.00 95.06 106 ASP A N 1
ATOM 827 C CA . ASP A 1 106 ? 7.495 -11.076 -13.298 1.00 95.06 106 ASP A CA 1
ATOM 828 C C . ASP A 1 106 ? 6.902 -10.650 -11.936 1.00 95.06 106 ASP A C 1
ATOM 830 O O . ASP A 1 106 ? 6.311 -11.432 -11.195 1.00 95.06 106 ASP A O 1
ATOM 834 N N . VAL A 1 107 ? 7.076 -9.373 -11.572 1.00 95.31 107 VAL A N 1
ATOM 835 C CA . VAL A 1 107 ? 6.619 -8.834 -10.273 1.00 95.31 107 VAL A CA 1
ATOM 836 C C . VAL A 1 107 ? 5.187 -8.298 -10.310 1.00 95.31 107 VAL A C 1
ATOM 838 O O . VAL A 1 107 ? 4.583 -8.070 -9.262 1.00 95.31 107 VAL A O 1
ATOM 841 N N . TRP A 1 108 ? 4.600 -8.119 -11.494 1.00 95.06 108 TRP A N 1
ATOM 842 C CA . TRP A 1 108 ? 3.228 -7.621 -11.647 1.00 95.06 108 TRP A CA 1
ATOM 843 C C . TRP A 1 108 ? 2.149 -8.519 -10.989 1.00 95.06 108 TRP A C 1
ATOM 845 O O . TRP A 1 108 ? 1.212 -7.948 -10.424 1.00 95.06 108 TRP A O 1
ATOM 855 N N . PRO A 1 109 ? 2.256 -9.868 -10.918 1.00 96.25 109 PRO A N 1
ATOM 856 C CA . PRO A 1 109 ? 1.299 -10.683 -10.166 1.00 96.25 109 PRO A CA 1
ATOM 857 C C . PRO A 1 109 ? 1.400 -10.428 -8.657 1.00 96.25 109 PRO A C 1
ATOM 859 O O . PRO A 1 109 ? 0.383 -10.385 -7.962 1.00 96.25 109 PRO A O 1
ATOM 862 N N . LYS A 1 110 ? 2.617 -10.187 -8.145 1.00 95.62 110 LYS A N 1
ATOM 863 C CA . LYS A 1 110 ? 2.843 -9.811 -6.740 1.00 95.62 110 LYS A CA 1
ATOM 864 C C . LYS A 1 110 ? 2.210 -8.455 -6.434 1.00 95.62 110 LYS A C 1
ATOM 866 O O . LYS A 1 110 ? 1.524 -8.319 -5.425 1.00 95.62 110 LYS A O 1
ATOM 871 N N . MET A 1 111 ? 2.343 -7.483 -7.339 1.00 94.94 111 MET A N 1
ATOM 872 C CA . MET A 1 111 ? 1.646 -6.194 -7.230 1.00 94.94 111 MET A CA 1
ATOM 873 C C . MET A 1 111 ? 0.119 -6.376 -7.234 1.00 94.94 111 MET A C 1
ATOM 875 O O . MET A 1 111 ? -0.580 -5.791 -6.409 1.00 94.94 111 MET A O 1
ATOM 879 N N . ALA A 1 112 ? -0.419 -7.245 -8.097 1.00 95.94 112 ALA A N 1
ATOM 880 C CA . ALA A 1 112 ? -1.849 -7.558 -8.112 1.00 95.94 112 ALA A CA 1
ATOM 881 C C . ALA A 1 112 ? -2.334 -8.166 -6.784 1.00 95.94 112 ALA A C 1
ATOM 883 O O . ALA A 1 112 ? -3.445 -7.850 -6.339 1.00 95.94 112 ALA A O 1
ATOM 884 N N . ARG A 1 113 ? -1.509 -9.008 -6.146 1.00 96.25 113 ARG A N 1
ATOM 885 C CA . ARG A 1 113 ? -1.769 -9.570 -4.814 1.00 96.25 113 ARG A CA 1
ATOM 886 C C . ARG A 1 113 ? -1.709 -8.504 -3.721 1.00 96.25 113 ARG A C 1
ATOM 888 O O . ARG A 1 113 ? -2.600 -8.490 -2.875 1.00 96.25 113 ARG A O 1
ATOM 895 N N . GLN A 1 114 ? -0.752 -7.575 -3.774 1.00 94.19 114 GLN A N 1
ATOM 896 C CA . GLN A 1 114 ? -0.695 -6.440 -2.844 1.00 94.19 114 GLN A CA 1
ATOM 897 C C . GLN A 1 114 ? -1.987 -5.615 -2.857 1.00 94.19 114 GLN A C 1
ATOM 899 O O . GLN A 1 114 ? -2.473 -5.247 -1.794 1.00 94.19 114 GLN A O 1
ATOM 904 N N . ILE A 1 115 ? -2.599 -5.394 -4.025 1.00 94.19 115 ILE A N 1
ATOM 905 C CA . ILE A 1 115 ? -3.885 -4.678 -4.126 1.00 94.19 115 ILE A CA 1
ATOM 906 C C . ILE A 1 115 ? -5.012 -5.443 -3.417 1.00 94.19 115 ILE A C 1
ATOM 908 O O . ILE A 1 115 ? -5.847 -4.835 -2.753 1.00 94.19 115 ILE A O 1
ATOM 912 N N . ILE A 1 116 ? -5.039 -6.776 -3.525 1.00 95.31 116 ILE A N 1
ATOM 913 C CA . ILE A 1 116 ? -6.042 -7.611 -2.839 1.00 95.31 116 ILE A CA 1
ATOM 914 C C . ILE A 1 116 ? -5.863 -7.519 -1.319 1.00 95.31 116 ILE A C 1
ATOM 916 O O . ILE A 1 116 ? -6.837 -7.336 -0.592 1.00 95.31 116 ILE A O 1
ATOM 920 N N . LEU A 1 117 ? -4.620 -7.611 -0.842 1.00 93.62 117 LEU A N 1
ATOM 921 C CA . LEU A 1 117 ? -4.299 -7.484 0.582 1.00 93.62 117 LEU A CA 1
ATOM 922 C C . LEU A 1 117 ? -4.629 -6.091 1.114 1.00 93.62 117 LEU A C 1
ATOM 924 O O . LEU A 1 117 ? -5.158 -5.964 2.212 1.00 93.62 117 LEU A O 1
ATOM 928 N N . LEU A 1 118 ? -4.375 -5.055 0.318 1.00 91.31 118 LEU A N 1
ATOM 929 C CA . LEU A 1 118 ? -4.712 -3.678 0.649 1.00 91.31 118 LEU A CA 1
ATOM 930 C C . LEU A 1 118 ? -6.226 -3.469 0.760 1.00 91.31 118 LEU A C 1
ATOM 932 O O . LEU A 1 118 ? -6.695 -2.840 1.705 1.00 91.31 118 LEU A O 1
ATOM 936 N N . GLN A 1 119 ? -6.994 -4.022 -0.182 1.00 93.12 119 GLN A N 1
ATOM 937 C CA . GLN A 1 119 ? -8.454 -3.994 -0.138 1.00 93.12 119 GLN A CA 1
ATOM 938 C C . GLN A 1 119 ? -8.987 -4.680 1.125 1.00 93.12 119 GLN A C 1
ATOM 940 O O . GLN A 1 119 ? -9.842 -4.121 1.810 1.00 93.12 119 GLN A O 1
ATOM 945 N N . PHE A 1 120 ? -8.459 -5.863 1.448 1.00 92.69 120 PHE A N 1
ATOM 946 C CA . PHE A 1 120 ? -8.802 -6.576 2.676 1.00 92.69 120 PHE A CA 1
ATOM 947 C C . PHE A 1 120 ? -8.453 -5.751 3.922 1.00 92.69 120 PHE A C 1
ATOM 949 O O . PHE A 1 120 ? -9.299 -5.551 4.789 1.00 92.69 120 PHE A O 1
ATOM 956 N N . PHE A 1 121 ? -7.239 -5.198 3.973 1.00 89.44 121 PHE A N 1
ATOM 957 C CA . PHE A 1 121 ? -6.771 -4.368 5.078 1.00 89.44 121 PHE A CA 1
ATOM 958 C C . PHE A 1 121 ? -7.708 -3.181 5.332 1.00 89.44 121 PHE A C 1
ATOM 960 O O . PHE A 1 121 ? -8.130 -2.959 6.465 1.00 89.44 121 PHE A O 1
ATOM 967 N N . PHE A 1 122 ? -8.098 -2.443 4.288 1.00 89.25 122 PHE A N 1
ATOM 968 C CA . PHE A 1 122 ? -9.034 -1.330 4.443 1.00 89.25 122 PHE A CA 1
ATOM 969 C C . PHE A 1 122 ? -10.435 -1.774 4.874 1.00 89.25 122 PHE A C 1
ATOM 971 O O . PHE A 1 122 ? -11.027 -1.115 5.728 1.00 89.25 122 PHE A O 1
ATOM 978 N N . ALA A 1 123 ? -10.953 -2.886 4.344 1.00 89.56 123 ALA A N 1
ATOM 979 C CA . ALA A 1 123 ? -12.255 -3.419 4.744 1.00 89.56 123 ALA A CA 1
ATOM 980 C C . ALA A 1 123 ? -12.295 -3.765 6.244 1.00 89.56 123 ALA A C 1
ATOM 982 O O . ALA A 1 123 ? -13.206 -3.340 6.958 1.00 89.56 123 ALA A O 1
ATOM 983 N N . GLU A 1 124 ? -11.262 -4.445 6.740 1.00 88.19 124 GLU A N 1
ATOM 984 C CA . GLU A 1 124 ? -11.105 -4.768 8.160 1.00 88.19 124 GLU A CA 1
ATOM 985 C C . GLU A 1 124 ? -10.987 -3.506 9.024 1.00 88.19 124 GLU A C 1
ATOM 987 O O . GLU A 1 124 ? -11.641 -3.378 10.063 1.00 88.19 124 GLU A O 1
ATOM 992 N N . MET A 1 125 ? -10.212 -2.511 8.580 1.00 87.56 125 MET A N 1
ATOM 993 C CA . MET A 1 125 ? -10.116 -1.236 9.292 1.00 87.56 125 MET A CA 1
ATOM 994 C C . MET A 1 125 ? -11.456 -0.494 9.365 1.00 87.56 125 MET A C 1
ATOM 996 O O . MET A 1 125 ? -11.785 0.068 10.414 1.00 87.56 125 MET A O 1
ATOM 1000 N N . THR A 1 126 ? -12.253 -0.507 8.297 1.00 87.69 126 THR A N 1
ATOM 1001 C CA . THR A 1 126 ? -13.607 0.063 8.305 1.00 87.69 126 THR A CA 1
ATOM 1002 C C . THR A 1 126 ? -14.520 -0.706 9.265 1.00 87.69 126 THR A C 1
ATOM 1004 O O . THR A 1 126 ? -15.239 -0.086 10.050 1.00 87.69 126 THR A O 1
ATOM 1007 N N . GLY A 1 127 ? -14.421 -2.039 9.320 1.00 85.50 127 GLY A N 1
ATOM 1008 C CA . GLY A 1 127 ? -15.128 -2.859 10.312 1.00 85.50 127 GLY A CA 1
ATOM 1009 C C . GLY A 1 127 ? -14.774 -2.495 11.762 1.00 85.50 127 GLY A C 1
ATOM 1010 O O . GLY A 1 127 ? -15.655 -2.359 12.621 1.00 85.50 127 GLY A O 1
ATOM 1011 N N . LEU A 1 128 ? -13.492 -2.231 12.041 1.00 84.25 128 LEU A N 1
ATOM 1012 C CA . LEU A 1 128 ? -13.031 -1.762 13.353 1.00 84.25 128 LEU A CA 1
ATOM 1013 C C . LEU A 1 128 ? -13.619 -0.390 13.733 1.00 84.25 128 LEU A C 1
ATOM 1015 O O . LEU A 1 128 ? -13.877 -0.139 14.917 1.00 84.25 128 LEU A O 1
ATOM 1019 N N . LEU A 1 129 ? -13.877 0.499 12.764 1.00 83.75 129 LEU A N 1
ATOM 1020 C CA . LEU A 1 129 ? -14.545 1.783 13.020 1.00 83.75 129 LEU A CA 1
ATOM 1021 C C . LEU A 1 129 ? -15.996 1.610 13.472 1.00 83.75 129 LEU A C 1
ATOM 1023 O O . LEU A 1 129 ? -16.470 2.393 14.299 1.00 83.75 129 LEU A O 1
ATOM 1027 N N . SER A 1 130 ? -16.691 0.578 13.003 1.00 83.00 130 SER A N 1
ATOM 1028 C CA . SER A 1 130 ? -18.090 0.330 13.361 1.00 83.00 130 SER A CA 1
ATOM 1029 C C . SER A 1 130 ? -18.262 -0.199 14.792 1.00 83.00 130 SER A C 1
ATOM 1031 O O . SER A 1 130 ? -19.329 -0.036 15.387 1.00 83.00 130 SER A O 1
ATOM 1033 N N . SER A 1 131 ? -17.218 -0.782 15.398 1.00 84.19 131 SER A N 1
ATOM 1034 C CA . SER A 1 131 ? -17.293 -1.383 16.737 1.00 84.19 131 SER A CA 1
ATOM 1035 C C . SER A 1 131 ? -16.610 -0.548 17.822 1.00 84.19 131 SER A C 1
ATOM 1037 O O . SER A 1 131 ? -15.386 -0.521 17.971 1.00 84.19 131 SER A O 1
ATOM 1039 N N . ARG A 1 132 ? -17.417 0.072 18.696 1.00 81.44 132 ARG A N 1
ATOM 1040 C CA . ARG A 1 132 ? -16.908 0.818 19.864 1.00 81.44 132 ARG A CA 1
ATOM 1041 C C . ARG A 1 132 ? -16.077 -0.063 20.805 1.00 81.44 132 ARG A C 1
ATOM 1043 O O . ARG A 1 132 ? -15.109 0.425 21.383 1.00 81.44 132 ARG A O 1
ATOM 1050 N N . LYS A 1 133 ? -16.438 -1.344 20.954 1.00 79.69 133 LYS A N 1
ATOM 1051 C CA . LYS A 1 133 ? -15.692 -2.302 21.787 1.00 79.69 133 LYS A CA 1
ATOM 1052 C C . LYS A 1 133 ? -14.282 -2.522 21.238 1.00 79.69 133 LYS A C 1
ATOM 1054 O O . LYS A 1 133 ? -13.325 -2.388 21.995 1.00 79.69 133 LYS A O 1
ATOM 1059 N N . MET A 1 134 ? -14.155 -2.743 19.928 1.00 79.12 134 MET A N 1
ATOM 1060 C CA . MET A 1 134 ? -12.857 -2.933 19.270 1.00 79.12 134 MET A CA 1
ATOM 1061 C C . MET A 1 134 ? -11.979 -1.685 19.374 1.00 79.12 134 MET A C 1
ATOM 1063 O O . MET A 1 134 ? -10.800 -1.785 19.699 1.00 79.12 134 MET A O 1
ATOM 1067 N N . GLN A 1 135 ? -12.556 -0.491 19.212 1.00 79.69 135 GLN A N 1
ATOM 1068 C CA . GLN A 1 135 ? -11.810 0.760 19.392 1.00 79.69 135 GLN A CA 1
ATOM 1069 C C . GLN A 1 135 ? -11.274 0.943 20.819 1.00 79.69 135 GLN A C 1
ATOM 1071 O O . GLN A 1 135 ? -10.185 1.487 21.007 1.00 79.69 135 GLN A O 1
ATOM 1076 N N . ILE A 1 136 ? -12.036 0.525 21.836 1.00 81.00 136 ILE A N 1
ATOM 1077 C CA . ILE A 1 136 ? -11.585 0.563 23.233 1.00 81.00 136 ILE A CA 1
ATOM 1078 C C . ILE A 1 136 ? -10.483 -0.475 23.457 1.00 81.00 136 ILE A C 1
ATOM 1080 O O . ILE A 1 136 ? -9.437 -0.118 23.996 1.00 81.00 136 ILE A O 1
ATOM 1084 N N . GLY A 1 137 ? -10.684 -1.715 23.000 1.00 79.50 137 GLY A N 1
ATOM 1085 C CA . GLY A 1 137 ? -9.684 -2.782 23.081 1.00 79.50 137 GLY A CA 1
ATOM 1086 C C . GLY A 1 137 ? -8.358 -2.364 22.453 1.00 79.50 137 GLY A C 1
ATOM 1087 O O . GLY A 1 137 ? -7.320 -2.415 23.107 1.00 79.50 137 GLY A O 1
ATOM 1088 N N . LEU A 1 138 ? -8.402 -1.794 21.246 1.00 80.75 138 LEU A N 1
ATOM 1089 C CA . LEU A 1 138 ? -7.218 -1.278 20.567 1.00 80.75 138 LEU A CA 1
ATOM 1090 C C . LEU A 1 138 ? -6.527 -0.170 21.374 1.00 80.75 138 LEU A C 1
ATOM 1092 O O . LEU A 1 138 ? -5.306 -0.161 21.475 1.00 80.75 138 LEU A O 1
ATOM 1096 N N . LYS A 1 139 ? -7.261 0.757 22.003 1.00 82.38 139 LYS A N 1
ATOM 1097 C CA . LYS A 1 139 ? -6.638 1.785 22.861 1.00 82.38 139 LYS A CA 1
ATOM 1098 C C . LYS A 1 139 ? -5.926 1.182 24.072 1.00 82.38 139 LYS A C 1
ATOM 1100 O O . LYS A 1 139 ? -4.831 1.631 24.406 1.00 82.38 139 LYS A O 1
ATOM 1105 N N . LEU A 1 140 ? -6.534 0.182 24.707 1.00 81.44 140 LEU A N 1
ATOM 1106 C CA . LEU A 1 140 ? -5.960 -0.515 25.861 1.00 81.44 140 LEU A CA 1
ATOM 1107 C C . LEU A 1 140 ? -4.758 -1.383 25.468 1.00 81.44 140 LEU A C 1
ATOM 1109 O O . LEU A 1 140 ? -3.823 -1.528 26.253 1.00 81.44 140 LEU A O 1
ATOM 1113 N N . ALA A 1 141 ? -4.729 -1.873 24.229 1.00 78.44 141 ALA A N 1
ATOM 1114 C CA . ALA A 1 141 ? -3.655 -2.702 23.706 1.00 78.44 141 ALA A CA 1
ATOM 1115 C C . ALA A 1 141 ? -2.336 -1.949 23.441 1.00 78.44 141 ALA A C 1
ATOM 1117 O O . ALA A 1 141 ? -1.338 -2.588 23.133 1.00 78.44 141 ALA A O 1
ATOM 1118 N N . LYS A 1 142 ? -2.275 -0.615 23.589 1.00 82.62 142 LYS A N 1
ATOM 1119 C CA . LYS A 1 142 ? -1.060 0.173 23.293 1.00 82.62 142 LYS A CA 1
ATOM 1120 C C . LYS A 1 142 ? 0.174 -0.298 24.072 1.00 82.62 142 LYS A C 1
ATOM 1122 O O . LYS A 1 142 ? 1.245 -0.457 23.500 1.00 82.62 142 LYS A O 1
ATOM 1127 N N . VAL A 1 143 ? 0.035 -0.459 25.386 1.00 79.12 143 VAL A N 1
ATOM 1128 C CA . VAL A 1 143 ? 1.144 -0.858 26.265 1.00 79.12 143 VAL A CA 1
ATOM 1129 C C . VAL A 1 143 ? 1.560 -2.312 26.020 1.00 79.12 143 VAL A C 1
ATOM 1131 O O . VAL A 1 143 ? 2.748 -2.532 25.791 1.00 79.12 143 VAL A O 1
ATOM 1134 N N . PRO A 1 144 ? 0.645 -3.305 25.991 1.00 74.56 144 PRO A N 1
ATOM 1135 C CA . PRO A 1 144 ? 1.051 -4.668 25.663 1.00 74.56 144 PRO A CA 1
ATOM 1136 C C . PRO A 1 144 ? 1.627 -4.768 24.243 1.00 74.56 144 PRO A C 1
ATOM 1138 O O . PRO A 1 144 ? 2.591 -5.499 24.055 1.00 74.56 144 PRO A O 1
ATOM 1141 N N . ALA A 1 145 ? 1.153 -3.971 23.277 1.00 77.06 145 ALA A N 1
ATOM 1142 C CA . ALA A 1 145 ? 1.743 -3.907 21.937 1.00 77.06 145 ALA A CA 1
ATOM 1143 C C . ALA A 1 145 ? 3.230 -3.601 21.938 1.00 77.06 145 ALA A C 1
ATOM 1145 O O . ALA A 1 145 ? 4.008 -4.274 21.269 1.00 77.06 145 ALA A O 1
ATOM 1146 N N . GLN A 1 146 ? 3.629 -2.601 22.712 1.00 78.44 146 GLN A N 1
ATOM 1147 C CA . GLN A 1 146 ? 5.031 -2.222 22.816 1.00 78.44 146 GLN A CA 1
ATOM 1148 C C . GLN A 1 146 ? 5.860 -3.308 23.507 1.00 78.44 146 GLN A C 1
ATOM 1150 O O . GLN A 1 146 ? 6.981 -3.571 23.090 1.00 78.44 146 GLN A O 1
ATOM 1155 N N . LEU A 1 147 ? 5.306 -3.962 24.531 1.00 74.06 147 LEU A N 1
ATOM 1156 C CA . LEU A 1 147 ? 6.013 -5.001 25.285 1.00 74.06 147 LEU A CA 1
ATOM 1157 C C . LEU A 1 147 ? 6.217 -6.297 24.492 1.00 74.06 147 LEU A C 1
ATOM 1159 O O . LEU A 1 147 ? 7.226 -6.968 24.678 1.00 74.06 147 LEU A O 1
ATOM 1163 N N . TYR A 1 148 ? 5.271 -6.649 23.624 1.00 71.06 148 TYR A N 1
ATOM 1164 C CA . TYR A 1 148 ? 5.295 -7.894 22.852 1.00 71.06 148 TYR A CA 1
ATOM 1165 C C . TYR A 1 148 ? 5.768 -7.708 21.400 1.00 71.06 148 TYR A C 1
ATOM 1167 O O . TYR A 1 148 ? 5.606 -8.619 20.593 1.00 71.06 148 TYR A O 1
ATOM 1175 N N . GLY A 1 149 ? 6.347 -6.551 21.055 1.00 72.38 149 GLY A N 1
ATOM 1176 C CA . GLY A 1 149 ? 6.947 -6.326 19.734 1.00 72.38 149 GLY A CA 1
ATOM 1177 C C . GLY A 1 149 ? 5.942 -6.114 18.597 1.00 72.38 149 GLY A C 1
ATOM 1178 O O . GLY A 1 149 ? 6.235 -6.392 17.447 1.00 72.38 149 GLY A O 1
ATOM 1179 N N . PHE A 1 150 ? 4.732 -5.628 18.875 1.00 77.12 150 PHE A N 1
ATOM 1180 C CA . PHE A 1 150 ? 3.776 -5.231 17.827 1.00 77.12 150 PHE A CA 1
ATOM 1181 C C . PHE A 1 150 ? 3.388 -3.748 17.92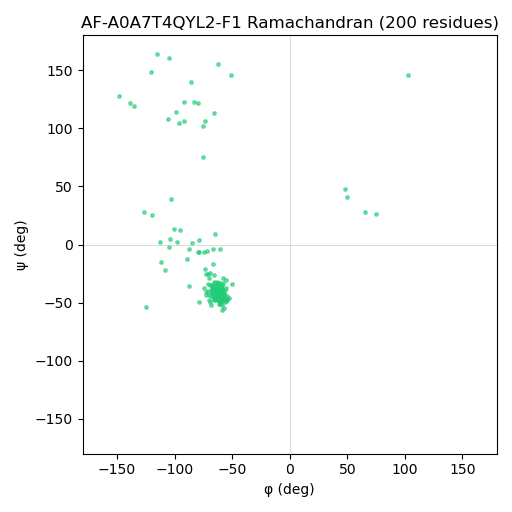4 1.00 77.12 150 PHE A C 1
ATOM 1183 O O . PHE A 1 150 ? 2.321 -3.317 17.481 1.00 77.12 150 PHE A O 1
ATOM 1190 N N . GLY A 1 151 ? 4.278 -2.941 18.509 1.00 80.50 151 GLY A N 1
ATOM 1191 C CA . GLY A 1 151 ? 4.095 -1.506 18.700 1.00 80.50 151 GLY A CA 1
ATOM 1192 C C . GLY A 1 151 ? 3.912 -0.740 17.389 1.00 80.50 151 GLY A C 1
ATOM 1193 O O . GLY A 1 151 ? 3.064 0.152 17.340 1.00 80.50 151 GLY A O 1
ATOM 1194 N N . ASP A 1 152 ? 4.668 -1.081 16.344 1.00 82.25 152 ASP A N 1
ATOM 1195 C CA . ASP A 1 152 ? 4.515 -0.497 15.005 1.00 82.25 152 ASP A CA 1
ATOM 1196 C C . ASP A 1 152 ? 3.179 -0.849 14.363 1.00 82.25 152 ASP A C 1
ATOM 1198 O O . ASP A 1 152 ? 2.449 0.043 13.934 1.00 82.25 152 ASP A O 1
ATOM 1202 N N . PHE A 1 153 ? 2.796 -2.126 14.391 1.00 83.69 153 PHE A N 1
ATOM 1203 C CA . PHE A 1 153 ? 1.499 -2.564 13.882 1.00 83.69 153 PHE A CA 1
ATOM 1204 C C . PHE A 1 153 ? 0.345 -1.850 14.603 1.00 83.69 153 PHE A C 1
ATOM 1206 O O . PHE A 1 153 ? -0.574 -1.322 13.979 1.00 83.69 153 PHE A O 1
ATOM 1213 N N . HIS A 1 154 ? 0.422 -1.720 15.930 1.00 85.19 154 HIS A N 1
ATOM 1214 C CA . HIS A 1 154 ? -0.555 -0.949 16.700 1.00 85.19 154 HIS A CA 1
ATOM 1215 C C . HIS A 1 154 ? -0.618 0.528 16.270 1.00 85.19 154 HIS A C 1
ATOM 1217 O O . HIS A 1 154 ? -1.711 1.085 16.099 1.00 85.19 154 HIS A O 1
ATOM 1223 N N . ARG A 1 155 ? 0.538 1.172 16.055 1.00 87.56 155 ARG A N 1
ATOM 1224 C CA . ARG A 1 155 ? 0.623 2.554 15.549 1.00 87.56 155 ARG A CA 1
ATOM 1225 C C . ARG A 1 155 ? 0.028 2.683 14.151 1.00 87.56 155 ARG A C 1
ATOM 1227 O O . ARG A 1 155 ? -0.711 3.642 13.914 1.00 87.56 155 ARG A O 1
ATOM 1234 N N . LEU A 1 156 ? 0.299 1.729 13.267 1.00 88.06 156 LEU A N 1
ATOM 1235 C CA . LEU A 1 156 ? -0.252 1.670 11.919 1.00 88.06 156 LEU A CA 1
ATOM 1236 C C . LEU A 1 156 ? -1.781 1.656 11.964 1.00 88.06 156 LEU A C 1
ATOM 1238 O O . LEU A 1 156 ? -2.406 2.544 11.380 1.00 88.06 156 LEU A O 1
ATOM 1242 N N . ILE A 1 157 ? -2.379 0.711 12.702 1.00 88.62 157 ILE A N 1
ATOM 1243 C CA . ILE A 1 157 ? -3.840 0.577 12.788 1.00 88.62 157 ILE A CA 1
ATOM 1244 C C . ILE A 1 157 ? -4.453 1.813 13.445 1.00 88.62 157 ILE A C 1
ATOM 1246 O O . ILE A 1 157 ? -5.396 2.402 12.923 1.00 88.62 157 ILE A O 1
ATOM 1250 N N . THR A 1 158 ? -3.915 2.270 14.578 1.00 89.44 158 THR A N 1
ATOM 1251 C CA . THR A 1 158 ? -4.491 3.431 15.275 1.00 89.44 158 THR A CA 1
ATOM 1252 C C . THR A 1 158 ? -4.388 4.729 14.477 1.00 89.44 158 THR A C 1
ATOM 1254 O O . THR A 1 158 ? -5.284 5.571 14.581 1.00 89.44 158 THR A O 1
ATOM 1257 N N . SER A 1 159 ? -3.332 4.909 13.682 1.00 90.00 159 SER A N 1
ATOM 1258 C CA . SER A 1 159 ? -3.179 6.070 12.801 1.00 90.00 159 SER A CA 1
ATOM 1259 C C . SER A 1 159 ? -4.125 5.982 11.609 1.00 90.00 159 SER A C 1
ATOM 1261 O O . SER A 1 159 ? -4.826 6.955 11.332 1.00 90.00 159 SER A O 1
ATOM 1263 N N . GLY A 1 160 ? -4.244 4.810 10.982 1.00 90.00 160 GLY A N 1
ATOM 1264 C CA . GLY A 1 160 ? -5.186 4.608 9.885 1.00 90.00 160 GLY A CA 1
ATOM 1265 C C . GLY A 1 160 ? -6.635 4.801 10.328 1.00 90.00 160 GLY A C 1
ATOM 1266 O O . GLY A 1 160 ? -7.363 5.545 9.686 1.00 90.00 160 GLY A O 1
ATOM 1267 N N . LEU A 1 161 ? -7.044 4.279 11.493 1.00 90.25 161 LEU A N 1
ATOM 1268 C CA . LEU A 1 161 ? -8.407 4.488 12.008 1.00 90.25 161 LEU A CA 1
ATOM 1269 C C . LEU A 1 161 ? -8.717 5.969 12.237 1.00 90.25 161 LEU A C 1
ATOM 1271 O O . LEU A 1 161 ? -9.837 6.412 11.990 1.00 90.25 161 LEU A O 1
ATOM 1275 N N . LYS A 1 162 ? -7.741 6.758 12.705 1.00 90.94 162 LYS A N 1
ATOM 1276 C CA . LYS A 1 162 ? -7.923 8.209 12.834 1.00 90.94 162 LYS A CA 1
ATOM 1277 C C . LYS A 1 162 ? -8.149 8.853 11.473 1.00 90.94 162 LYS A C 1
ATOM 1279 O O . LYS A 1 162 ? -9.013 9.712 11.381 1.00 90.94 162 LYS A O 1
ATOM 1284 N N . VAL A 1 163 ? -7.398 8.460 10.453 1.00 91.81 163 VAL A N 1
ATOM 1285 C CA . VAL A 1 163 ? -7.509 9.024 9.104 1.00 91.81 163 VAL A CA 1
ATOM 1286 C C . VAL A 1 163 ? -8.838 8.632 8.455 1.00 91.81 163 VAL A C 1
ATOM 1288 O O . VAL A 1 163 ? -9.608 9.510 8.073 1.00 91.81 163 VAL A O 1
ATOM 1291 N N . LEU A 1 164 ? -9.159 7.337 8.444 1.00 90.44 164 LEU A N 1
ATOM 1292 C CA . LEU A 1 164 ? -10.394 6.784 7.880 1.00 90.44 164 LEU A CA 1
ATOM 1293 C C . LEU A 1 164 ? -11.641 7.411 8.519 1.00 90.44 164 LEU A C 1
ATOM 1295 O O . LEU A 1 164 ? -12.557 7.820 7.817 1.00 90.44 164 LEU A O 1
ATOM 1299 N N . LYS A 1 165 ? -11.649 7.587 9.849 1.00 90.44 165 LYS A N 1
ATOM 1300 C CA . LYS A 1 165 ? -12.775 8.193 10.579 1.00 90.44 165 LYS A CA 1
ATOM 1301 C C . LYS A 1 165 ? -13.133 9.610 10.106 1.00 90.44 165 LYS A C 1
ATOM 1303 O O . LYS A 1 165 ? -14.275 10.025 10.280 1.00 90.44 165 LYS A O 1
ATOM 1308 N N . HIS A 1 166 ? -12.170 10.372 9.590 1.00 89.81 166 HIS A N 1
ATOM 1309 C CA . HIS A 1 166 ? -12.393 11.756 9.160 1.00 89.81 166 HIS A CA 1
ATOM 1310 C C . HIS A 1 166 ? -12.630 11.882 7.650 1.00 89.81 166 HIS A C 1
ATOM 1312 O O . HIS A 1 166 ? -12.793 13.003 7.177 1.00 89.81 166 HIS A O 1
ATOM 1318 N N . CYS A 1 167 ? -12.662 10.772 6.906 1.0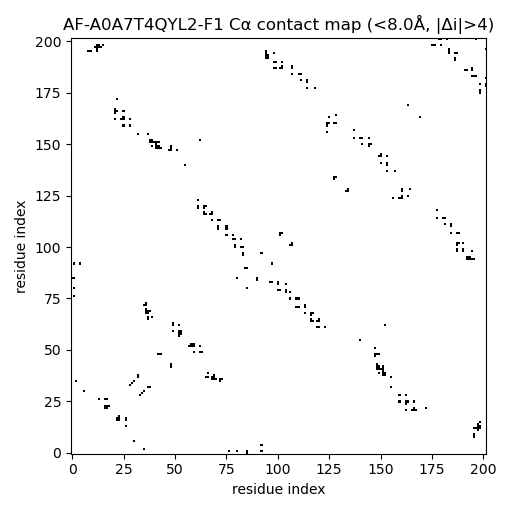0 87.69 167 CYS A N 1
ATOM 1319 C CA . CYS A 1 167 ? -12.945 10.751 5.475 1.00 87.69 167 CYS A CA 1
ATOM 1320 C C . CYS A 1 167 ? -14.442 10.450 5.250 1.00 87.69 167 CYS A C 1
ATOM 1322 O O . CYS A 1 167 ? -14.852 9.311 5.461 1.00 87.69 167 CYS A O 1
ATOM 1324 N N . PRO A 1 168 ? -15.282 11.443 4.891 1.00 80.75 168 PRO A N 1
ATOM 1325 C CA . PRO A 1 168 ? -16.731 11.244 4.778 1.00 80.75 168 PRO A CA 1
ATOM 1326 C C . PRO A 1 168 ? -17.126 10.317 3.619 1.00 80.75 168 PRO A C 1
ATOM 1328 O O . PRO A 1 168 ? -18.044 9.521 3.782 1.00 80.75 168 PRO A O 1
ATOM 1331 N N . ASP A 1 169 ? -16.392 10.363 2.504 1.00 87.25 169 ASP A N 1
ATOM 1332 C CA . ASP A 1 169 ? -16.659 9.583 1.284 1.00 87.25 169 ASP A CA 1
ATOM 1333 C C . ASP A 1 169 ? -15.703 8.384 1.168 1.00 87.25 169 ASP A C 1
ATOM 1335 O O . ASP A 1 169 ? -15.159 8.086 0.104 1.00 87.25 169 ASP A O 1
ATOM 1339 N N . LEU A 1 170 ? -15.412 7.740 2.302 1.00 87.75 170 LEU A N 1
ATOM 1340 C CA . LEU A 1 170 ? -14.336 6.758 2.415 1.00 87.75 170 LEU A CA 1
ATOM 1341 C C . LEU A 1 170 ? -14.452 5.616 1.395 1.00 87.75 170 LEU A C 1
ATOM 1343 O O . LEU A 1 170 ? -13.467 5.296 0.731 1.00 87.75 170 LEU A O 1
ATOM 1347 N N . ASP A 1 171 ? -15.635 5.019 1.267 1.00 88.50 171 ASP A N 1
ATOM 1348 C CA . ASP A 1 171 ? -15.849 3.861 0.393 1.00 88.50 171 ASP A CA 1
ATOM 1349 C C . ASP A 1 171 ? -15.664 4.222 -1.088 1.00 88.50 171 ASP A C 1
ATOM 1351 O O . ASP A 1 171 ? -15.040 3.464 -1.837 1.00 88.50 171 ASP A O 1
ATOM 1355 N N . ASP A 1 172 ? -16.131 5.404 -1.500 1.00 89.00 172 ASP A N 1
ATOM 1356 C CA . ASP A 1 172 ? -15.979 5.904 -2.869 1.00 89.00 172 ASP A CA 1
ATOM 1357 C C . ASP A 1 172 ? -14.507 6.189 -3.185 1.00 89.00 172 ASP A C 1
ATOM 1359 O O . ASP A 1 172 ? -13.990 5.771 -4.225 1.00 89.00 172 ASP A O 1
ATOM 1363 N N . VAL A 1 173 ? -13.800 6.843 -2.259 1.00 88.19 173 VAL A N 1
ATOM 1364 C CA . VAL A 1 173 ? -12.378 7.174 -2.413 1.00 88.19 173 VAL A CA 1
ATOM 1365 C C . VAL A 1 173 ? -11.527 5.907 -2.460 1.00 88.19 173 VAL A C 1
ATOM 1367 O O . VAL A 1 173 ? -10.660 5.791 -3.326 1.00 88.19 173 VAL A O 1
ATOM 1370 N N . LEU A 1 174 ? -11.781 4.936 -1.577 1.00 88.56 174 LEU A N 1
ATOM 1371 C CA . LEU A 1 174 ? -11.077 3.651 -1.573 1.00 88.56 174 LEU A CA 1
ATOM 1372 C C . LEU A 1 174 ? -11.357 2.843 -2.842 1.00 88.56 174 LEU A C 1
ATOM 1374 O O . LEU A 1 174 ? -10.432 2.262 -3.408 1.00 88.56 174 LEU A O 1
ATOM 1378 N N . SER A 1 175 ? -12.605 2.820 -3.313 1.00 89.94 175 SER A N 1
ATOM 1379 C CA . SER A 1 175 ? -12.976 2.111 -4.541 1.00 89.94 175 SER A CA 1
ATOM 1380 C C . SER A 1 175 ? -12.279 2.706 -5.762 1.00 89.94 175 SER A C 1
ATOM 1382 O O . SER A 1 175 ? -11.702 1.972 -6.566 1.00 89.94 175 SER A O 1
ATOM 1384 N N . LEU A 1 176 ? -12.275 4.037 -5.874 1.00 89.56 176 LEU A N 1
ATOM 1385 C CA . LEU A 1 176 ? -11.579 4.762 -6.935 1.00 89.56 176 LEU A CA 1
ATOM 1386 C C . LEU A 1 176 ? -10.067 4.503 -6.890 1.00 89.56 176 LEU A C 1
ATOM 1388 O O . LEU A 1 176 ? -9.446 4.207 -7.911 1.00 89.56 176 LEU A O 1
ATOM 1392 N N . PHE A 1 177 ? -9.494 4.548 -5.691 1.00 87.38 177 PHE A N 1
ATOM 1393 C CA . PHE A 1 177 ? -8.085 4.287 -5.445 1.00 87.38 177 PHE A CA 1
ATOM 1394 C C . PHE A 1 177 ? -7.671 2.855 -5.846 1.00 87.38 177 PHE A C 1
ATOM 1396 O O . PHE A 1 177 ? -6.729 2.667 -6.616 1.00 87.38 177 PHE A O 1
ATOM 1403 N N . LEU A 1 178 ? -8.401 1.834 -5.384 1.00 90.94 178 LEU A N 1
ATOM 1404 C CA . LEU A 1 178 ? -8.106 0.428 -5.687 1.00 90.94 178 LEU A CA 1
ATOM 1405 C C . LEU A 1 178 ? -8.283 0.109 -7.176 1.00 90.94 178 LEU A C 1
ATOM 1407 O O . LEU A 1 178 ? -7.504 -0.665 -7.738 1.00 90.94 178 LEU A O 1
ATOM 1411 N N . LYS A 1 179 ? -9.287 0.714 -7.823 1.00 92.94 179 LYS A N 1
ATOM 1412 C CA . LYS A 1 179 ? -9.486 0.608 -9.273 1.00 92.94 179 LYS A CA 1
ATOM 1413 C C . LYS A 1 179 ? -8.278 1.163 -10.027 1.00 92.94 179 LYS A C 1
ATOM 1415 O O . LYS A 1 179 ? -7.777 0.516 -10.943 1.00 92.94 179 LYS A O 1
ATOM 1420 N N . HIS A 1 180 ? -7.783 2.323 -9.610 1.00 93.56 180 HIS A N 1
ATOM 1421 C CA . HIS A 1 180 ? -6.631 2.959 -10.231 1.00 93.56 180 HIS A CA 1
ATOM 1422 C C . HIS A 1 180 ? -5.335 2.149 -10.070 1.00 93.56 180 HIS A C 1
ATOM 1424 O O . HIS A 1 180 ? -4.630 1.918 -11.052 1.00 93.56 180 HIS A O 1
ATOM 1430 N N . GLU A 1 181 ? -5.043 1.643 -8.869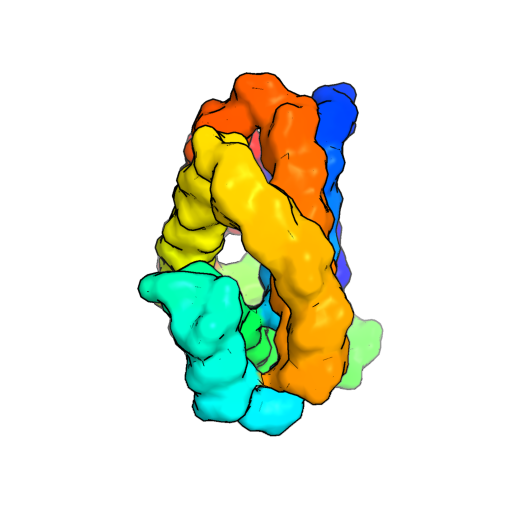 1.00 93.06 181 GLU A N 1
ATOM 1431 C CA . GLU A 1 181 ? -3.889 0.755 -8.655 1.00 93.06 181 GLU A CA 1
ATOM 1432 C C . GLU A 1 181 ? -3.980 -0.507 -9.532 1.00 93.06 181 GLU A C 1
ATOM 1434 O O . GLU A 1 181 ? -2.979 -0.951 -10.098 1.00 93.06 181 GLU A O 1
ATOM 1439 N N . ARG A 1 182 ? -5.188 -1.064 -9.719 1.00 95.38 182 ARG A N 1
ATOM 1440 C CA . ARG A 1 182 ? -5.400 -2.199 -10.631 1.00 95.38 182 ARG A CA 1
ATOM 1441 C C . ARG A 1 182 ? -5.088 -1.821 -12.077 1.00 95.38 182 ARG A C 1
ATOM 1443 O O . ARG A 1 182 ? -4.344 -2.548 -12.727 1.00 95.38 182 ARG A O 1
ATOM 1450 N N . ALA A 1 183 ? -5.575 -0.672 -12.545 1.00 95.75 183 ALA A N 1
ATOM 1451 C CA . ALA A 1 183 ? -5.310 -0.184 -13.897 1.00 95.75 183 ALA A CA 1
ATOM 1452 C C . ALA A 1 183 ? -3.805 0.017 -14.159 1.00 95.75 183 ALA A C 1
ATOM 1454 O O . ALA A 1 183 ? -3.315 -0.326 -15.236 1.00 95.75 183 ALA A O 1
ATOM 1455 N N . ILE A 1 184 ? -3.046 0.503 -13.169 1.00 95.25 184 ILE A N 1
ATOM 1456 C CA . ILE A 1 184 ? -1.579 0.590 -13.248 1.00 95.25 184 ILE A CA 1
ATOM 1457 C C . ILE A 1 184 ? -0.964 -0.797 -13.463 1.00 95.25 184 ILE A C 1
ATOM 1459 O O . ILE A 1 184 ? -0.135 -0.974 -14.358 1.00 95.25 184 ILE A O 1
ATOM 1463 N N . VAL A 1 185 ? -1.358 -1.788 -12.658 1.00 96.19 185 VAL A N 1
ATOM 1464 C CA . VAL A 1 185 ? -0.826 -3.156 -12.765 1.00 96.19 185 VAL A CA 1
ATOM 1465 C C . VAL A 1 185 ? -1.188 -3.794 -14.107 1.00 96.19 185 VAL A C 1
ATOM 1467 O O . VAL A 1 185 ? -0.320 -4.390 -14.745 1.00 96.19 185 VAL A O 1
ATOM 1470 N N . ASP A 1 186 ? -2.420 -3.610 -14.577 1.00 96.75 186 ASP A N 1
ATOM 1471 C CA . ASP A 1 186 ? -2.882 -4.135 -15.866 1.00 96.75 186 ASP A CA 1
ATOM 1472 C C . ASP A 1 186 ? -2.094 -3.524 -17.034 1.00 96.75 186 ASP A C 1
ATOM 1474 O O . ASP A 1 186 ? -1.693 -4.227 -17.965 1.00 96.75 186 ASP A O 1
ATOM 1478 N N . ARG A 1 187 ? -1.777 -2.227 -16.962 1.00 96.88 187 ARG A N 1
ATOM 1479 C CA . ARG A 1 187 ? -0.922 -1.553 -17.950 1.00 96.88 187 ARG A CA 1
ATOM 1480 C C . ARG A 1 187 ? 0.513 -2.050 -17.927 1.00 96.88 187 ARG A C 1
ATOM 1482 O O . ARG A 1 187 ? 1.103 -2.238 -18.992 1.00 96.88 187 ARG A O 1
ATOM 1489 N N . ILE A 1 188 ? 1.075 -2.296 -16.743 1.00 96.56 188 ILE A N 1
ATOM 1490 C CA . ILE A 1 188 ? 2.403 -2.908 -16.602 1.00 96.56 188 ILE A CA 1
ATOM 1491 C C . ILE A 1 188 ? 2.412 -4.290 -17.259 1.00 96.56 188 ILE A C 1
ATOM 1493 O O . ILE A 1 188 ? 3.297 -4.562 -18.077 1.00 96.56 188 ILE A O 1
ATOM 1497 N N . ALA A 1 189 ? 1.421 -5.129 -16.945 1.00 96.12 189 ALA A N 1
ATOM 1498 C CA . ALA A 1 189 ? 1.281 -6.468 -17.507 1.00 96.12 189 ALA A CA 1
ATOM 1499 C C . ALA A 1 189 ? 1.126 -6.424 -19.039 1.00 96.12 189 ALA A C 1
ATOM 1501 O O . ALA A 1 189 ? 1.806 -7.159 -19.753 1.00 96.12 189 ALA A O 1
ATOM 1502 N N . GLY A 1 190 ? 0.306 -5.502 -19.552 1.00 95.44 190 GLY A N 1
ATOM 1503 C CA . GLY A 1 190 ? 0.062 -5.309 -20.984 1.00 95.44 190 GLY A CA 1
ATOM 1504 C C . GLY A 1 190 ? 1.153 -4.545 -21.743 1.00 95.44 190 GLY A C 1
ATOM 1505 O O . GLY A 1 190 ? 1.069 -4.420 -22.963 1.00 95.44 190 GLY A O 1
ATOM 1506 N N . GLY A 1 191 ? 2.163 -4.002 -21.057 1.00 93.94 191 GLY A N 1
ATOM 1507 C CA . GLY A 1 191 ? 3.193 -3.164 -21.677 1.00 93.94 191 GLY A CA 1
ATOM 1508 C C . GLY A 1 191 ? 2.693 -1.844 -22.248 1.00 93.94 191 GLY A C 1
ATOM 1509 O O . GLY A 1 191 ? 3.288 -1.314 -23.183 1.00 93.94 191 GLY A O 1
ATOM 1510 N N . GLN A 1 192 ? 1.620 -1.311 -21.675 1.00 96.00 192 GLN A N 1
ATOM 1511 C CA . GLN A 1 192 ? 1.004 -0.062 -22.097 1.00 96.00 192 GLN A CA 1
ATOM 1512 C C . GLN A 1 192 ? 1.679 1.135 -21.419 1.00 96.00 192 GLN A C 1
ATOM 1514 O O . GLN A 1 192 ? 2.018 1.090 -20.235 1.00 96.00 192 GLN A O 1
ATOM 1519 N N . LEU A 1 193 ? 1.863 2.208 -22.192 1.00 94.38 193 LEU A N 1
ATOM 1520 C CA . LEU A 1 193 ? 2.374 3.496 -21.726 1.00 94.38 193 LEU A CA 1
ATOM 1521 C C . LEU A 1 193 ? 1.343 4.609 -21.997 1.00 94.38 193 LEU A C 1
ATOM 1523 O O . LEU A 1 193 ? 0.653 4.536 -23.017 1.00 94.38 193 LEU A O 1
ATOM 1527 N N . PRO A 1 194 ? 1.271 5.654 -21.148 1.00 94.19 194 PRO A N 1
ATOM 1528 C CA . PRO A 1 194 ? 1.944 5.770 -19.845 1.00 94.19 194 PRO A CA 1
ATOM 1529 C C . PRO A 1 194 ? 1.464 4.691 -18.860 1.00 94.19 194 PRO A C 1
ATOM 1531 O O . PRO A 1 194 ? 0.383 4.138 -19.031 1.00 94.19 194 PRO A O 1
ATOM 1534 N N . VAL A 1 195 ? 2.281 4.341 -17.865 1.00 94.38 195 VAL A N 1
ATOM 1535 C CA . VAL A 1 195 ? 1.854 3.404 -16.809 1.00 94.38 195 VAL A CA 1
ATOM 1536 C C . VAL A 1 195 ? 0.991 4.157 -15.806 1.00 94.38 195 VAL A C 1
ATOM 1538 O O . VAL A 1 195 ? -0.115 3.728 -15.483 1.00 94.38 195 VAL A O 1
ATOM 1541 N N . PHE A 1 196 ? 1.497 5.302 -15.355 1.00 93.69 196 PHE A N 1
ATOM 1542 C CA . PHE A 1 196 ? 0.882 6.144 -14.343 1.00 93.69 196 PHE A CA 1
ATOM 1543 C C . PHE A 1 196 ? -0.008 7.185 -15.027 1.00 93.69 196 PHE A C 1
ATOM 1545 O O . PHE A 1 196 ? 0.494 8.116 -15.654 1.00 93.69 196 PHE A O 1
ATOM 1552 N N . THR A 1 197 ? -1.328 7.014 -14.942 1.00 92.44 197 THR A N 1
ATOM 1553 C CA . THR A 1 197 ? -2.302 8.001 -15.438 1.00 92.44 197 THR A CA 1
ATOM 1554 C C . THR A 1 197 ? -2.949 8.788 -14.317 1.00 92.44 197 THR A C 1
ATOM 1556 O O . THR A 1 197 ? -2.975 8.333 -13.183 1.00 92.44 197 THR A O 1
ATOM 1559 N N . PRO A 1 198 ? -3.527 9.955 -14.621 1.00 89.81 198 PRO A N 1
ATOM 1560 C CA . PRO A 1 198 ? -4.468 10.609 -13.726 1.00 89.81 198 PRO A CA 1
ATOM 1561 C C . PRO A 1 198 ? -5.594 9.672 -13.258 1.00 89.81 198 PRO A C 1
ATOM 1563 O O . PRO A 1 198 ? -6.083 8.830 -14.013 1.00 89.81 198 PRO A O 1
ATOM 1566 N N . LEU A 1 199 ? -6.044 9.863 -12.015 1.00 85.44 199 LEU A N 1
ATOM 1567 C CA . LEU A 1 199 ? -7.065 9.034 -11.363 1.00 85.44 199 LEU A CA 1
ATOM 1568 C C . LEU A 1 199 ? -8.392 8.927 -12.142 1.00 85.44 199 LEU A C 1
ATOM 1570 O O . LEU A 1 199 ? -9.073 7.909 -12.073 1.00 85.44 199 LEU A O 1
ATOM 1574 N N . ASN A 1 200 ? -8.755 9.963 -12.896 1.00 78.06 200 ASN A N 1
ATOM 1575 C CA . ASN A 1 200 ? -9.970 10.034 -13.714 1.00 78.06 200 ASN A CA 1
ATOM 1576 C C . ASN A 1 200 ? -9.868 9.303 -15.067 1.00 78.06 200 ASN A C 1
ATOM 1578 O O . ASN A 1 200 ? -10.867 9.217 -15.778 1.00 78.06 200 ASN A O 1
ATOM 1582 N N . GLU A 1 201 ? -8.688 8.798 -15.430 1.00 72.75 201 GLU A N 1
ATOM 1583 C CA . GLU A 1 201 ? -8.438 8.060 -16.676 1.00 72.75 201 GLU A CA 1
ATOM 1584 C C . GLU A 1 201 ? -8.307 6.538 -16.457 1.00 72.75 201 GLU A C 1
ATOM 1586 O O . GLU A 1 201 ? -8.002 5.808 -17.402 1.00 72.75 201 GLU A O 1
ATOM 1591 N N . ALA A 1 202 ? -8.534 6.063 -15.223 1.00 61.81 202 ALA A N 1
ATOM 1592 C CA . ALA A 1 202 ? -8.488 4.650 -14.831 1.00 61.81 202 ALA A CA 1
ATOM 1593 C C . ALA A 1 202 ? -9.860 3.961 -14.763 1.00 61.81 202 ALA A C 1
ATOM 1595 O O . ALA A 1 202 ? -10.904 4.621 -14.547 1.00 61.81 202 ALA A O 1
#

Nearest PDB structures (foldseek):
  8ts1-assembly1_A  TM=3.289E-01  e=3.050E+00  Homo sapiens

pLDDT: mean 84.69, std 9.84, range [48.78, 96.88]